Protein AF-D3UI36-F1 (afdb_monomer)

Sequence (194 aa):
MGLKKDLEIVKNEFKSDEKIFESAFRVERFFKKYKKILLVLLGILIAAVVYWQVSSILEENRAQKSSEYARELQKQPKNQALRDKLKQSSPLLYEIFLLKEALRSGSQEDLSHLAKSKNPLIAQIAKYQDASIQKDQKLLSSIDAGPLKDLAKIQSAFLLKENHKNKEANEILQSIPDASGLKEIAKMLLHYQN

Solvent-accessible surface area (backbone atoms only — not comparable to full-atom values): 10423 Å² total; per-residue (Å²): 120,6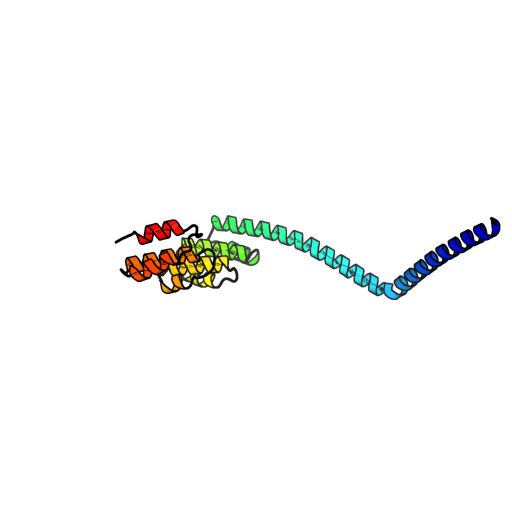2,70,66,51,54,53,50,50,53,52,48,52,53,54,51,52,50,51,51,52,51,50,51,50,51,49,51,52,48,48,67,73,40,43,69,58,53,52,52,51,51,52,52,52,52,50,51,54,52,50,52,58,52,49,52,55,51,50,53,54,36,53,53,50,27,53,48,34,54,55,50,35,72,78,42,70,84,43,60,72,47,50,55,50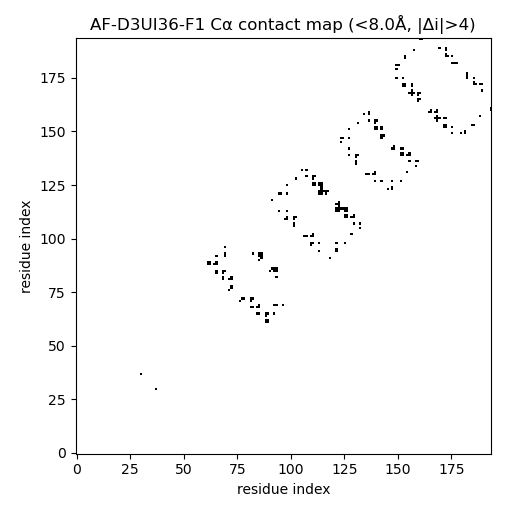,20,40,72,55,31,53,67,62,35,50,52,50,50,48,54,49,23,70,72,70,66,39,53,71,55,18,61,55,37,37,67,43,90,50,66,67,57,11,50,53,21,43,52,50,37,21,58,75,68,65,35,49,67,58,22,62,68,38,74,65,72,94,56,18,65,58,27,37,48,52,32,22,49,56,28,44,77,68,70,36,51,68,65,16,42,54,46,38,68,69,51,53,82,87,41,94,56,33,66,60,33,54,54,56,62,72,58,77,134

pLDDT: mean 87.21, std 8.03, range [53.94, 95.69]

Structure (mmCIF, N/CA/C/O backbone):
data_AF-D3UI36-F1
#
_entry.id   AF-D3UI36-F1
#
loop_
_atom_site.group_PDB
_atom_site.id
_atom_site.type_symbol
_atom_site.label_atom_id
_atom_site.label_alt_id
_atom_site.label_comp_id
_atom_site.label_asym_id
_atom_site.label_entity_id
_atom_site.label_seq_id
_atom_site.pdbx_PDB_ins_code
_atom_site.Cartn_x
_atom_site.Cartn_y
_atom_site.Cartn_z
_atom_site.occupancy
_atom_site.B_iso_or_equiv
_atom_site.auth_seq_id
_atom_site.auth_comp_id
_atom_site.auth_asym_id
_atom_site.auth_atom_id
_atom_site.pdbx_PDB_model_num
ATOM 1 N N . MET A 1 1 ? 69.426 40.685 -29.650 1.00 55.97 1 MET A N 1
ATOM 2 C CA . MET A 1 1 ? 68.550 39.856 -28.788 1.00 55.97 1 MET A CA 1
ATOM 3 C C . MET A 1 1 ? 67.215 39.483 -29.449 1.00 55.97 1 MET A C 1
ATOM 5 O O . MET A 1 1 ? 66.596 38.554 -28.957 1.00 55.97 1 MET A O 1
ATOM 9 N N . GLY A 1 2 ? 66.804 40.108 -30.568 1.00 62.97 2 GLY A N 1
ATOM 10 C CA . GLY A 1 2 ? 65.594 39.718 -31.322 1.00 62.97 2 GLY A CA 1
ATOM 11 C C . GLY A 1 2 ? 65.693 38.342 -31.992 1.00 62.97 2 GLY A C 1
ATOM 12 O O . GLY A 1 2 ? 64.942 37.448 -31.641 1.00 62.97 2 GLY A O 1
ATOM 13 N N . LEU A 1 3 ? 66.736 38.106 -32.798 1.00 64.06 3 LEU A N 1
ATOM 14 C CA . LEU A 1 3 ? 66.897 36.861 -33.575 1.00 64.06 3 LEU A CA 1
ATOM 15 C C . LEU A 1 3 ? 66.860 35.562 -32.747 1.00 64.06 3 LEU A C 1
ATOM 17 O O . LEU A 1 3 ? 66.342 34.555 -33.212 1.00 64.06 3 LEU A O 1
ATOM 21 N N . LYS A 1 4 ? 67.396 35.565 -31.517 1.00 66.88 4 LYS A N 1
ATOM 22 C CA . LYS A 1 4 ? 67.344 34.389 -30.623 1.00 66.88 4 LYS A CA 1
ATOM 23 C C . LYS A 1 4 ? 65.928 34.126 -30.104 1.00 66.88 4 LYS A C 1
ATOM 25 O O . LYS A 1 4 ? 65.545 32.971 -29.977 1.00 66.88 4 LYS A O 1
ATOM 30 N N . LYS A 1 5 ? 65.173 35.191 -29.830 1.00 71.44 5 LYS A N 1
ATOM 31 C CA . LYS A 1 5 ? 63.788 35.124 -29.361 1.00 71.44 5 LYS A CA 1
ATOM 32 C C . LYS A 1 5 ? 62.853 34.698 -30.496 1.00 71.44 5 LYS A C 1
ATOM 34 O O . LYS A 1 5 ? 62.003 33.845 -30.278 1.00 71.44 5 LYS A O 1
ATOM 39 N N . ASP A 1 6 ? 63.087 35.196 -31.709 1.00 72.12 6 ASP A N 1
ATOM 40 C CA . ASP A 1 6 ? 62.340 34.796 -32.908 1.00 72.12 6 ASP A CA 1
ATOM 41 C C . ASP A 1 6 ? 62.601 33.319 -33.257 1.00 72.12 6 ASP A C 1
ATOM 43 O O . ASP A 1 6 ? 61.667 32.565 -33.516 1.00 72.12 6 ASP A O 1
ATOM 47 N N . LEU A 1 7 ? 63.854 32.856 -33.153 1.00 73.25 7 LEU A N 1
ATOM 48 C CA . LEU A 1 7 ? 64.209 31.437 -33.303 1.00 73.25 7 LEU A CA 1
ATOM 49 C C . LEU A 1 7 ? 63.572 30.536 -32.232 1.00 73.25 7 LEU A C 1
ATOM 51 O O . LEU A 1 7 ? 63.199 29.404 -32.537 1.00 73.25 7 LEU A O 1
ATOM 55 N N . GLU A 1 8 ? 63.444 31.001 -30.987 1.00 76.69 8 GLU A N 1
ATOM 56 C CA . GLU A 1 8 ? 62.758 30.252 -29.924 1.00 76.69 8 GLU A CA 1
ATOM 57 C C . GLU A 1 8 ? 61.245 30.177 -30.132 1.00 76.69 8 GLU A C 1
ATOM 59 O O . GLU A 1 8 ? 60.662 29.118 -29.899 1.00 76.69 8 GLU A O 1
ATOM 64 N N . ILE A 1 9 ? 60.616 31.261 -30.595 1.00 77.69 9 ILE A N 1
ATOM 65 C CA . ILE A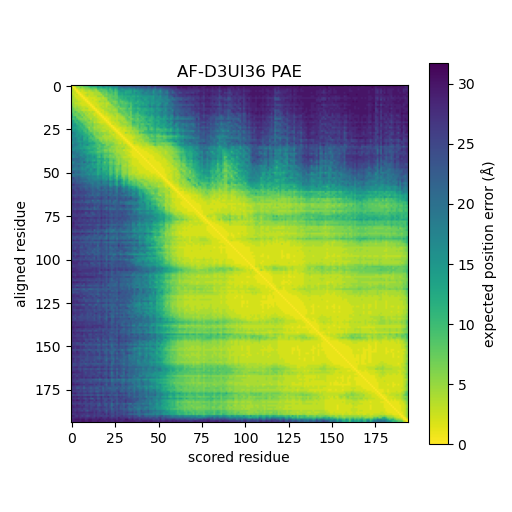 1 9 ? 59.185 31.292 -30.923 1.00 77.69 9 ILE A CA 1
ATOM 66 C C . ILE A 1 9 ? 58.898 30.314 -32.065 1.00 77.69 9 ILE A C 1
ATOM 68 O O . ILE A 1 9 ? 58.088 29.407 -31.891 1.00 77.69 9 ILE A O 1
ATOM 72 N N . VAL A 1 10 ? 59.657 30.398 -33.163 1.00 75.62 10 VAL A N 1
ATOM 73 C CA . VAL A 1 10 ? 59.528 29.483 -34.308 1.00 75.62 10 VAL A CA 1
ATOM 74 C C . VAL A 1 10 ? 59.751 28.028 -33.875 1.00 75.62 10 VAL A C 1
ATOM 76 O O . VAL A 1 10 ? 58.967 27.144 -34.210 1.00 75.62 10 VAL A O 1
ATOM 79 N N . LYS A 1 11 ? 60.771 27.749 -33.053 1.00 78.06 11 LYS A N 1
ATOM 80 C CA . LYS A 1 11 ? 61.037 26.395 -32.532 1.00 78.06 11 LYS A CA 1
ATOM 81 C C . LYS A 1 11 ? 59.910 25.857 -31.644 1.00 78.06 11 LYS A C 1
ATOM 83 O O . LYS A 1 11 ? 59.677 24.648 -31.625 1.00 78.06 11 LYS A O 1
ATOM 88 N N . ASN A 1 12 ? 59.244 26.717 -30.879 1.00 77.62 12 ASN A N 1
ATOM 89 C CA . ASN A 1 12 ? 58.128 26.320 -30.025 1.00 77.62 12 ASN A CA 1
ATOM 90 C C . ASN A 1 12 ? 56.841 26.090 -30.822 1.00 77.62 12 ASN A C 1
ATOM 92 O O . ASN A 1 12 ? 56.128 25.136 -30.513 1.00 77.62 12 ASN A O 1
ATOM 96 N N . GLU A 1 13 ? 56.581 26.884 -31.862 1.00 75.38 13 GLU A N 1
ATOM 97 C CA . GLU A 1 13 ? 55.481 26.648 -32.806 1.00 75.38 13 GLU A CA 1
ATOM 98 C C . GLU A 1 13 ? 55.666 25.311 -33.534 1.00 75.38 13 GLU A C 1
ATOM 100 O O . GLU A 1 13 ? 54.787 24.456 -33.455 1.00 75.38 13 GLU A O 1
ATOM 105 N N . PHE A 1 14 ? 56.862 25.033 -34.071 1.00 74.88 14 PHE A N 1
ATOM 106 C CA . PHE A 1 14 ? 57.166 23.731 -34.683 1.00 74.88 14 PHE A CA 1
ATOM 107 C C . PHE A 1 14 ? 56.980 22.550 -33.717 1.00 74.88 14 PHE A C 1
ATOM 109 O O . PHE A 1 14 ? 56.450 21.512 -34.105 1.00 74.88 14 PHE A O 1
ATOM 116 N N . LYS A 1 15 ? 57.364 22.696 -32.441 1.00 75.25 15 LYS A N 1
ATOM 117 C CA . LYS A 1 15 ? 57.132 21.663 -31.412 1.00 75.25 15 LYS A CA 1
ATOM 118 C C . LYS A 1 15 ? 55.657 21.491 -31.046 1.00 75.25 15 LYS A C 1
ATOM 120 O O . LYS A 1 15 ? 55.260 20.405 -30.624 1.00 75.25 15 LYS A O 1
ATOM 125 N N . SER A 1 16 ? 54.866 22.559 -31.114 1.00 76.75 16 SER A N 1
ATOM 126 C CA . SER A 1 16 ? 53.423 22.507 -30.879 1.00 76.75 16 SER A CA 1
ATOM 127 C C . SER A 1 16 ? 52.730 21.777 -32.027 1.00 76.75 16 SER A C 1
ATOM 129 O O . SER A 1 16 ? 51.951 20.855 -31.785 1.00 76.75 16 SER A O 1
ATOM 131 N N . ASP A 1 17 ? 53.102 22.105 -33.262 1.00 73.88 17 ASP A N 1
ATOM 132 C CA . ASP A 1 17 ? 52.580 21.463 -34.465 1.00 73.88 17 ASP A CA 1
ATOM 133 C C . ASP A 1 17 ? 52.967 19.983 -34.522 1.00 73.88 17 ASP A C 1
ATOM 135 O O . ASP A 1 17 ? 52.114 19.129 -34.756 1.00 73.88 17 ASP A O 1
ATOM 139 N N . GLU A 1 18 ? 54.214 19.638 -34.197 1.00 76.00 18 GLU A N 1
ATOM 140 C CA . GLU A 1 18 ? 54.672 18.246 -34.126 1.00 76.00 18 GLU A CA 1
ATOM 141 C C . GLU A 1 18 ? 53.851 17.418 -33.124 1.00 76.00 18 GLU A C 1
ATOM 143 O O . GLU A 1 18 ? 53.459 16.295 -33.431 1.00 76.00 18 GLU A O 1
ATOM 148 N N . LYS A 1 19 ? 53.488 17.979 -31.962 1.00 77.12 19 LYS A N 1
ATOM 149 C CA . LYS A 1 19 ? 52.602 17.309 -30.991 1.00 77.12 19 LYS A CA 1
ATOM 150 C C . LYS A 1 19 ? 51.173 17.144 -31.507 1.00 77.12 19 LYS A C 1
ATOM 152 O O . LYS A 1 19 ? 50.524 16.139 -31.199 1.00 77.12 19 LYS A O 1
ATOM 157 N N . ILE A 1 20 ? 50.664 18.101 -32.282 1.00 78.88 20 ILE A N 1
ATOM 158 C CA . ILE A 1 20 ? 49.352 17.995 -32.936 1.00 78.88 20 ILE A CA 1
ATOM 159 C C . ILE A 1 20 ? 49.387 16.878 -33.989 1.00 78.88 20 ILE A C 1
ATOM 161 O O . ILE A 1 20 ? 48.496 16.029 -34.011 1.00 78.88 20 ILE A O 1
ATOM 165 N N . PHE A 1 21 ? 50.448 16.789 -34.792 1.00 78.25 21 PHE A N 1
ATOM 166 C CA . PHE A 1 21 ? 50.608 15.709 -35.768 1.00 78.25 21 PHE A CA 1
ATOM 167 C C . PHE A 1 21 ? 50.836 14.346 -35.108 1.00 78.25 21 PHE A C 1
ATOM 169 O O . PHE A 1 21 ? 50.242 13.352 -35.525 1.00 78.25 21 PHE A O 1
ATOM 176 N N . GLU A 1 22 ? 51.627 14.279 -34.039 1.00 78.50 22 GLU A N 1
ATOM 177 C CA . GLU A 1 22 ? 51.875 13.042 -33.297 1.00 78.50 22 GLU A CA 1
ATOM 178 C C . GLU A 1 22 ? 50.592 12.527 -32.630 1.00 78.50 22 GLU A C 1
ATOM 180 O O . GLU A 1 22 ? 50.285 11.332 -32.675 1.00 78.50 22 GLU A O 1
ATOM 185 N N . SER A 1 23 ? 49.802 13.427 -32.039 1.00 75.12 23 SER A N 1
ATOM 186 C CA . SER A 1 23 ? 48.508 13.077 -31.450 1.00 75.12 23 SER A CA 1
ATOM 187 C C . SER A 1 23 ? 47.488 12.657 -32.511 1.00 75.12 23 SER A C 1
ATOM 189 O O . SER A 1 23 ? 46.823 11.637 -32.319 1.00 75.12 23 SER A O 1
ATOM 191 N N . ALA A 1 24 ? 47.426 13.334 -33.663 1.00 78.06 24 ALA A N 1
ATOM 192 C CA . ALA A 1 24 ? 46.595 12.925 -34.797 1.00 78.06 24 ALA A CA 1
ATOM 193 C C . ALA A 1 24 ? 46.981 11.530 -35.320 1.00 78.06 24 ALA A C 1
ATOM 195 O O . ALA A 1 24 ? 46.115 10.676 -35.516 1.00 78.06 24 ALA A O 1
ATOM 196 N N . PHE A 1 25 ? 48.279 11.247 -35.450 1.00 75.25 25 PHE A N 1
ATOM 197 C CA . PHE A 1 25 ? 48.777 9.950 -35.909 1.00 75.25 25 PHE A CA 1
ATOM 198 C C . PHE A 1 25 ? 48.539 8.834 -34.879 1.00 75.25 25 PHE A C 1
ATOM 200 O O . PHE A 1 25 ? 48.223 7.693 -35.228 1.00 75.25 25 PHE A O 1
ATOM 207 N N . ARG A 1 26 ? 48.634 9.154 -33.582 1.00 77.94 26 ARG A N 1
ATOM 208 C CA . ARG A 1 26 ? 48.305 8.234 -32.484 1.00 77.94 26 ARG A CA 1
ATOM 209 C C . ARG A 1 26 ? 46.820 7.874 -32.485 1.00 77.94 26 ARG A C 1
ATOM 211 O O . ARG A 1 26 ? 46.487 6.698 -32.331 1.00 77.94 26 ARG A O 1
ATOM 218 N N . VAL A 1 27 ? 45.948 8.859 -32.706 1.00 77.38 27 VAL A N 1
ATOM 219 C CA . VAL A 1 27 ? 44.503 8.659 -32.876 1.00 77.38 27 VAL A CA 1
ATOM 220 C C . VAL A 1 27 ? 44.236 7.809 -34.116 1.00 77.38 27 VAL A C 1
ATOM 222 O O . VAL A 1 27 ? 43.561 6.790 -34.010 1.00 77.38 27 VAL A O 1
ATOM 225 N N . GLU A 1 28 ? 44.831 8.127 -35.264 1.00 77.62 28 GLU A N 1
ATOM 226 C CA . GLU A 1 28 ? 44.655 7.349 -36.494 1.00 77.62 28 GLU A CA 1
ATOM 227 C C . GLU A 1 28 ? 45.080 5.882 -36.316 1.00 77.62 28 GLU A C 1
ATOM 229 O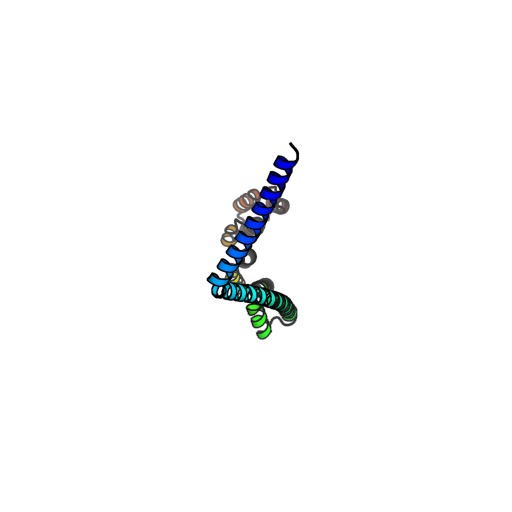 O . GLU A 1 28 ? 44.352 4.959 -36.696 1.00 77.62 28 GLU A O 1
ATOM 234 N N . ARG A 1 29 ? 46.229 5.638 -35.671 1.00 77.69 29 ARG A N 1
ATOM 235 C CA . ARG A 1 29 ? 46.720 4.285 -35.376 1.00 77.69 29 ARG A CA 1
ATOM 236 C C . ARG A 1 29 ? 45.803 3.543 -34.403 1.00 77.69 29 ARG A C 1
ATOM 238 O O . ARG A 1 29 ? 45.574 2.346 -34.583 1.00 77.69 29 ARG A O 1
ATOM 245 N N . PHE A 1 30 ? 45.252 4.235 -33.406 1.00 75.19 30 PHE A N 1
ATOM 246 C CA . PHE A 1 30 ? 44.275 3.680 -32.468 1.00 75.19 30 PHE A CA 1
ATOM 247 C C . PHE A 1 30 ? 42.965 3.307 -33.176 1.00 75.19 30 PHE A C 1
ATOM 249 O O . PHE A 1 30 ? 42.500 2.174 -33.051 1.00 75.19 30 PHE A O 1
ATOM 256 N N . PHE A 1 31 ? 42.421 4.207 -33.998 1.00 76.56 31 PHE A N 1
ATOM 257 C CA . PHE A 1 31 ? 41.223 3.960 -34.802 1.00 76.56 31 PHE A CA 1
ATOM 258 C C . PHE A 1 31 ? 41.425 2.811 -35.789 1.00 76.56 31 PHE A C 1
ATOM 260 O O . PHE A 1 31 ? 40.559 1.949 -35.894 1.00 76.56 31 PHE A O 1
ATOM 267 N N . LYS A 1 32 ? 42.572 2.732 -36.473 1.00 80.00 32 LYS A N 1
ATOM 268 C CA . LYS A 1 32 ? 42.885 1.614 -37.378 1.00 80.00 32 LYS A CA 1
ATOM 269 C C . LYS A 1 32 ? 43.020 0.285 -36.630 1.00 80.00 32 LYS A C 1
ATOM 271 O O . LYS A 1 32 ? 42.498 -0.722 -37.105 1.00 80.00 32 LYS A O 1
ATOM 276 N N . LYS A 1 33 ? 43.657 0.274 -35.452 1.00 83.19 33 LYS A N 1
ATOM 277 C CA . LYS A 1 33 ? 43.840 -0.936 -34.628 1.00 83.19 33 LYS A CA 1
ATOM 278 C C . LYS A 1 33 ? 42.524 -1.448 -34.038 1.00 83.19 33 LYS A C 1
ATOM 280 O O . LYS A 1 33 ? 42.281 -2.651 -34.046 1.00 83.19 33 LYS A O 1
ATOM 285 N N . TYR A 1 34 ? 41.667 -0.549 -33.558 1.00 84.50 34 TYR A N 1
ATOM 286 C CA . TYR A 1 34 ? 40.424 -0.899 -32.863 1.00 84.50 34 TYR A CA 1
ATOM 287 C C . TYR A 1 34 ? 39.164 -0.696 -33.712 1.00 84.50 34 TYR A C 1
ATOM 289 O O . TYR A 1 34 ? 38.063 -0.812 -33.184 1.00 84.50 34 TYR A O 1
ATOM 297 N N . LYS A 1 35 ? 39.292 -0.463 -35.027 1.00 81.75 35 LYS A N 1
ATOM 298 C CA . LYS A 1 35 ? 38.179 -0.174 -35.954 1.00 81.75 35 LYS A CA 1
ATOM 299 C C . LYS A 1 35 ? 36.991 -1.121 -35.784 1.00 81.75 35 LYS A C 1
ATOM 301 O O . LYS A 1 35 ? 35.852 -0.675 -35.725 1.00 81.75 35 LYS A O 1
ATOM 306 N N . LYS A 1 36 ? 37.256 -2.429 -35.677 1.00 83.75 36 LYS A N 1
ATOM 307 C CA . LYS A 1 36 ? 36.214 -3.454 -35.492 1.00 83.75 36 LYS A CA 1
ATOM 308 C C . LYS A 1 36 ? 35.514 -3.329 -34.135 1.00 83.75 36 LYS A C 1
ATOM 310 O O . LYS A 1 36 ? 34.295 -3.405 -34.082 1.00 83.75 36 LYS A O 1
ATOM 315 N N . ILE A 1 37 ? 36.271 -3.094 -33.062 1.00 84.75 37 ILE A N 1
ATOM 316 C CA . ILE A 1 37 ? 35.728 -2.920 -31.706 1.00 84.75 37 ILE A CA 1
ATOM 317 C C . ILE A 1 37 ? 34.907 -1.632 -31.624 1.00 84.75 37 ILE A C 1
ATOM 319 O O . ILE A 1 37 ? 33.794 -1.671 -31.118 1.00 84.75 37 ILE A O 1
ATOM 323 N N . LEU A 1 38 ? 35.402 -0.523 -32.183 1.00 85.81 38 LEU A N 1
ATOM 324 C CA . LEU A 1 38 ? 34.679 0.751 -32.235 1.00 85.81 38 LEU A CA 1
ATOM 325 C C . LEU A 1 38 ? 33.365 0.640 -33.023 1.00 85.81 38 LEU A C 1
ATOM 327 O O . LEU A 1 38 ? 32.363 1.204 -32.597 1.00 85.81 38 LEU A O 1
ATOM 331 N N . LEU A 1 39 ? 33.337 -0.122 -34.123 1.00 85.62 39 LEU A N 1
ATOM 332 C CA . LEU A 1 39 ? 32.107 -0.384 -34.882 1.00 85.62 39 LEU A CA 1
ATOM 333 C C . LEU A 1 39 ? 31.090 -1.217 -34.092 1.00 85.62 39 LEU A C 1
ATOM 335 O O . LEU A 1 39 ? 29.902 -0.907 -34.120 1.00 85.62 39 LEU A O 1
ATOM 339 N N . VAL A 1 40 ? 31.539 -2.243 -33.362 1.00 91.06 40 VAL A N 1
ATOM 340 C CA . VAL A 1 40 ? 30.663 -3.036 -32.481 1.00 91.06 40 VAL A CA 1
ATOM 341 C C . VAL A 1 40 ? 30.104 -2.169 -31.352 1.00 91.06 40 VAL A C 1
ATOM 343 O O . VAL A 1 40 ? 28.905 -2.199 -31.092 1.00 91.06 40 VAL A O 1
ATOM 346 N N . LEU A 1 41 ? 30.951 -1.351 -30.723 1.00 88.88 41 LEU A N 1
ATOM 347 C CA . LEU A 1 41 ? 30.555 -0.424 -29.660 1.00 88.88 41 LEU A CA 1
ATOM 348 C C . LEU A 1 41 ? 29.530 0.598 -30.163 1.00 88.88 41 LEU A C 1
ATOM 350 O O . LEU A 1 41 ? 28.524 0.834 -29.501 1.00 88.88 41 LEU A O 1
ATOM 354 N N . LEU A 1 42 ? 29.746 1.146 -31.361 1.00 88.50 42 LEU A N 1
ATOM 355 C CA . LEU A 1 42 ? 28.802 2.049 -32.011 1.00 88.50 42 LEU A CA 1
ATOM 356 C C . LEU A 1 42 ? 27.461 1.357 -32.294 1.00 88.50 42 LEU A C 1
ATOM 358 O O . LEU A 1 42 ? 26.412 1.937 -32.033 1.00 88.50 42 LEU A O 1
ATOM 362 N N . GLY A 1 43 ? 27.485 0.105 -32.760 1.00 91.25 43 GLY A N 1
ATOM 363 C CA . GLY A 1 43 ? 26.278 -0.699 -32.963 1.00 91.25 43 GLY A CA 1
ATOM 364 C C . GLY A 1 43 ? 25.488 -0.926 -31.671 1.00 91.25 43 GLY A C 1
ATOM 365 O O . GLY A 1 43 ? 24.272 -0.749 -31.660 1.00 91.25 43 GLY A O 1
ATOM 366 N N . ILE A 1 44 ? 26.173 -1.243 -30.567 1.00 91.25 44 ILE A N 1
ATOM 367 C CA . ILE A 1 44 ? 25.553 -1.386 -29.239 1.00 91.25 44 ILE A CA 1
ATOM 368 C C . ILE A 1 44 ? 24.932 -0.062 -28.785 1.00 91.25 44 ILE A C 1
ATOM 370 O O . ILE A 1 44 ? 23.816 -0.054 -28.272 1.00 91.25 44 ILE A O 1
ATOM 374 N N . LEU A 1 45 ? 25.626 1.057 -28.996 1.00 89.94 45 LEU A N 1
ATOM 375 C CA . LEU A 1 45 ? 25.153 2.380 -28.595 1.00 89.94 45 LEU A CA 1
ATOM 376 C C . LEU A 1 45 ? 23.882 2.767 -29.366 1.00 89.94 45 LEU A C 1
ATOM 378 O O . LEU A 1 45 ? 22.902 3.196 -28.762 1.00 89.94 45 LEU A O 1
ATOM 382 N N . ILE A 1 46 ? 23.851 2.522 -30.679 1.00 91.44 46 ILE A N 1
ATOM 383 C CA . ILE A 1 46 ? 22.654 2.729 -31.506 1.00 91.44 46 ILE A CA 1
ATOM 384 C C . ILE A 1 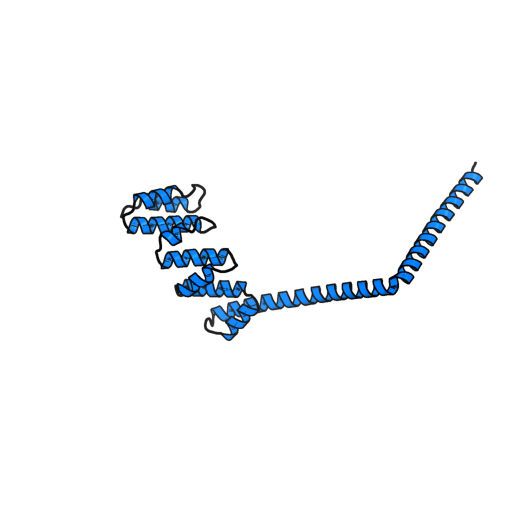46 ? 21.512 1.815 -31.041 1.00 91.44 46 ILE A C 1
ATOM 386 O O . ILE A 1 46 ? 20.392 2.288 -30.860 1.00 91.44 46 ILE A O 1
ATOM 390 N N . ALA A 1 47 ? 21.783 0.530 -30.794 1.00 89.81 47 ALA A N 1
ATOM 391 C CA . ALA A 1 47 ? 20.774 -0.410 -30.307 1.00 89.81 47 ALA A CA 1
ATOM 392 C C . ALA A 1 47 ? 20.196 0.010 -28.945 1.00 89.81 47 ALA A C 1
ATOM 394 O O . ALA A 1 47 ? 18.988 -0.085 -28.743 1.00 89.81 47 ALA A O 1
ATOM 395 N N . ALA A 1 48 ? 21.030 0.527 -28.038 1.00 86.38 48 ALA A N 1
ATOM 396 C CA . ALA A 1 48 ? 20.598 1.036 -26.740 1.00 86.38 48 ALA A CA 1
ATOM 397 C C . ALA A 1 48 ? 19.682 2.264 -26.877 1.00 86.38 48 ALA A C 1
ATOM 399 O O . ALA A 1 48 ? 18.650 2.334 -26.213 1.00 86.38 48 ALA A O 1
ATOM 400 N N . VAL A 1 49 ? 20.016 3.200 -27.773 1.00 86.12 49 VAL A N 1
ATOM 401 C CA . VAL A 1 49 ? 19.183 4.384 -28.048 1.00 86.12 49 VAL A CA 1
ATOM 402 C C . VAL A 1 49 ? 17.843 3.982 -28.667 1.00 86.12 49 VAL A C 1
ATOM 404 O O . VAL A 1 49 ? 16.798 4.450 -28.218 1.00 86.12 49 VAL A O 1
ATOM 407 N N . VAL A 1 50 ? 17.849 3.075 -29.650 1.00 87.31 50 VAL A N 1
ATOM 408 C CA . VAL A 1 50 ? 16.617 2.553 -30.268 1.00 87.31 50 VAL A CA 1
ATOM 409 C C . VAL A 1 50 ? 15.754 1.835 -29.234 1.00 87.31 50 VAL A C 1
ATOM 411 O O . VAL A 1 50 ? 14.553 2.087 -29.165 1.00 87.31 50 VAL A O 1
ATOM 414 N N . TYR A 1 51 ? 16.358 0.983 -28.402 1.00 86.88 51 TYR A N 1
ATOM 415 C CA . TYR A 1 51 ? 15.657 0.295 -27.322 1.00 86.88 51 TYR A CA 1
ATOM 416 C C . TYR A 1 51 ? 14.982 1.292 -26.376 1.00 86.88 51 TYR A C 1
ATOM 418 O O . TYR A 1 51 ? 13.794 1.146 -26.101 1.00 86.88 51 TYR A O 1
ATOM 426 N N . TRP A 1 52 ? 15.701 2.334 -25.949 1.00 80.62 52 TRP A N 1
ATOM 427 C CA . TRP A 1 52 ? 15.176 3.344 -25.031 1.00 80.62 52 TRP A CA 1
ATOM 428 C C . TRP A 1 52 ? 14.006 4.144 -25.627 1.00 80.62 52 TRP A C 1
ATOM 430 O O . TRP A 1 52 ? 12.979 4.327 -24.969 1.00 80.62 52 TRP A O 1
ATOM 440 N N . GLN A 1 53 ? 14.116 4.554 -26.895 1.00 79.75 53 GLN A N 1
ATOM 441 C CA . GLN A 1 53 ? 13.062 5.291 -27.601 1.00 79.75 53 GLN A CA 1
ATOM 442 C C . GLN A 1 53 ? 11.803 4.436 -27.817 1.00 79.75 53 GLN A C 1
ATOM 444 O O . GLN A 1 53 ? 10.681 4.912 -27.664 1.00 79.75 53 GLN A O 1
ATOM 449 N N . VAL A 1 54 ? 11.973 3.163 -28.180 1.00 79.25 54 VAL A N 1
ATOM 450 C CA . VAL A 1 54 ? 10.843 2.245 -28.370 1.00 79.25 54 VAL A CA 1
ATOM 451 C C . VAL A 1 54 ? 10.196 1.916 -27.025 1.00 79.25 54 VAL A C 1
ATOM 453 O O . VAL A 1 54 ? 8.969 1.906 -26.930 1.00 79.25 54 VAL A O 1
ATOM 456 N N . SER A 1 55 ? 10.991 1.698 -25.971 1.00 74.19 55 SER A N 1
ATOM 457 C CA . SER A 1 55 ? 10.456 1.407 -24.640 1.00 74.19 55 SER A CA 1
ATOM 458 C C . SER A 1 55 ? 9.613 2.554 -24.090 1.00 74.19 55 SER A C 1
ATOM 460 O O . SER A 1 55 ? 8.530 2.292 -23.579 1.00 74.19 55 SER A O 1
ATOM 462 N N . SER A 1 56 ? 10.036 3.811 -24.259 1.00 71.75 56 SER A N 1
ATOM 463 C CA . SER A 1 56 ? 9.294 4.963 -23.729 1.00 71.75 56 SER A CA 1
ATOM 464 C C . SER A 1 56 ? 7.931 5.140 -24.406 1.00 71.75 56 SER A C 1
ATOM 466 O O . SER A 1 56 ? 6.920 5.314 -23.725 1.00 71.75 56 SER A O 1
ATOM 468 N N . ILE A 1 57 ? 7.867 4.988 -25.733 1.00 74.31 57 ILE A N 1
ATOM 469 C CA . ILE A 1 57 ? 6.610 5.050 -26.496 1.00 74.31 57 ILE A CA 1
ATOM 470 C C . ILE A 1 57 ? 5.670 3.904 -26.095 1.00 74.31 57 ILE A C 1
ATOM 472 O O . ILE A 1 57 ? 4.456 4.092 -25.973 1.00 74.31 57 ILE A O 1
ATOM 476 N N . LEU A 1 58 ? 6.203 2.695 -25.902 1.00 76.31 58 LEU A N 1
ATOM 477 C CA . LEU A 1 58 ? 5.404 1.546 -25.475 1.00 76.31 58 LEU A CA 1
ATOM 478 C C . LEU A 1 58 ? 4.883 1.713 -24.044 1.00 76.31 58 LEU A C 1
ATOM 480 O O . LEU A 1 58 ? 3.733 1.361 -23.779 1.00 76.31 58 LEU A O 1
ATOM 484 N N . GLU A 1 59 ? 5.690 2.260 -23.137 1.00 76.88 59 GLU A N 1
ATOM 485 C CA . GLU A 1 59 ? 5.294 2.540 -21.756 1.00 76.88 59 GLU A CA 1
ATOM 486 C C . GLU A 1 59 ? 4.183 3.589 -21.678 1.00 76.88 59 GLU A C 1
ATOM 488 O O . GLU A 1 59 ? 3.187 3.363 -20.988 1.00 76.88 59 GLU A O 1
ATOM 493 N N . GLU A 1 60 ? 4.289 4.681 -22.438 1.00 74.75 60 GLU A N 1
ATOM 494 C CA . GLU A 1 60 ? 3.259 5.723 -22.481 1.00 74.75 60 GLU A CA 1
ATOM 495 C C . GLU A 1 60 ? 1.928 5.177 -23.019 1.00 74.75 60 GLU A C 1
ATOM 497 O O . GLU A 1 60 ? 0.880 5.309 -22.377 1.00 74.75 60 GLU A O 1
ATOM 502 N N . ASN A 1 61 ? 1.971 4.455 -24.142 1.00 79.62 61 ASN A N 1
ATOM 503 C CA . ASN A 1 61 ? 0.790 3.803 -24.709 1.00 79.62 61 ASN A CA 1
ATOM 504 C C . ASN A 1 61 ? 0.176 2.777 -23.743 1.00 79.62 61 ASN A C 1
ATOM 506 O O . ASN A 1 61 ? -1.048 2.656 -23.639 1.00 79.62 61 ASN A O 1
ATOM 510 N N . ARG A 1 62 ? 1.009 2.022 -23.019 1.00 80.56 62 ARG A N 1
ATOM 511 C CA . ARG A 1 62 ? 0.557 1.049 -22.017 1.00 80.56 62 ARG A CA 1
ATOM 512 C C . ARG A 1 62 ? -0.099 1.743 -20.824 1.00 80.56 62 ARG A C 1
ATOM 514 O O . ARG A 1 62 ? -1.118 1.248 -20.337 1.00 80.56 62 ARG A O 1
ATOM 521 N N . ALA A 1 63 ? 0.434 2.874 -20.368 1.00 80.00 63 ALA A N 1
ATOM 522 C CA . ALA A 1 63 ? -0.138 3.656 -19.274 1.00 80.00 63 ALA A CA 1
ATOM 523 C C . ALA A 1 63 ? -1.512 4.244 -19.646 1.00 80.00 63 ALA A C 1
ATOM 525 O O . ALA A 1 63 ? -2.466 4.130 -18.866 1.00 80.00 63 ALA A O 1
ATOM 526 N N . GLN A 1 64 ? -1.643 4.791 -20.860 1.00 85.69 64 GLN A N 1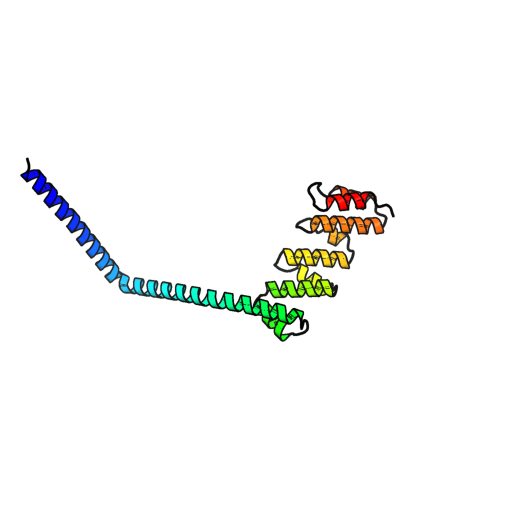
ATOM 527 C CA . GLN A 1 64 ? -2.913 5.310 -21.380 1.00 85.69 64 GLN A CA 1
ATOM 528 C C . GLN A 1 64 ? -3.970 4.202 -21.479 1.00 85.69 64 GLN A C 1
ATOM 530 O O . GLN A 1 64 ? -5.031 4.309 -20.859 1.00 85.69 64 GLN A O 1
ATOM 535 N N . LYS A 1 65 ? -3.639 3.080 -22.135 1.00 87.69 65 LYS A N 1
ATOM 536 C CA . LYS A 1 65 ? -4.545 1.926 -22.271 1.00 87.69 65 LYS A CA 1
ATOM 537 C C . LYS A 1 65 ? -4.947 1.327 -20.925 1.00 87.69 65 LYS A C 1
ATOM 539 O O . LYS A 1 65 ? -6.109 1.004 -20.719 1.00 87.69 65 LYS A O 1
ATOM 544 N N . SER A 1 66 ? -4.018 1.220 -19.971 1.00 86.31 66 SER A N 1
ATOM 545 C CA . SER A 1 66 ? -4.339 0.736 -18.617 1.00 86.31 66 SER A CA 1
ATOM 546 C C . SER A 1 66 ? -5.364 1.631 -17.922 1.00 86.31 66 SER A C 1
ATOM 548 O O . SER A 1 66 ? -6.284 1.143 -17.269 1.00 86.31 66 SER A O 1
ATOM 550 N N . SER A 1 67 ? -5.226 2.947 -18.082 1.00 87.31 67 SER A N 1
ATOM 551 C CA . SER A 1 67 ? -6.164 3.920 -17.518 1.00 87.31 67 SER A CA 1
ATOM 552 C C . SER A 1 67 ? -7.537 3.852 -18.192 1.00 87.31 67 SER A C 1
ATOM 554 O O . SER A 1 67 ? -8.561 4.036 -17.535 1.00 87.31 67 SER A O 1
ATOM 556 N N . GLU A 1 68 ? -7.586 3.576 -19.495 1.00 90.69 68 GLU A N 1
ATOM 557 C CA . GLU A 1 68 ? -8.830 3.305 -20.226 1.00 90.69 68 GLU A CA 1
ATOM 558 C C . GLU A 1 68 ? -9.503 2.023 -19.735 1.00 90.69 68 GLU A C 1
ATOM 560 O O . GLU A 1 68 ? -10.663 2.082 -19.332 1.00 90.69 68 GLU A O 1
ATOM 565 N N . TYR A 1 69 ? -8.773 0.907 -19.635 1.00 89.50 69 TYR A N 1
ATOM 566 C CA . TYR A 1 69 ? -9.310 -0.349 -19.097 1.00 89.50 69 TYR A CA 1
ATOM 567 C C . TYR A 1 69 ? -9.863 -0.173 -17.682 1.00 89.50 69 TYR A C 1
ATOM 569 O O . TYR A 1 69 ? -10.962 -0.638 -17.384 1.00 89.50 69 TYR A O 1
ATOM 577 N N . ALA A 1 70 ? -9.151 0.554 -16.815 1.00 87.75 70 ALA A N 1
ATOM 578 C CA . ALA A 1 70 ? -9.628 0.856 -15.469 1.00 87.75 70 ALA A CA 1
ATOM 579 C C . ALA A 1 70 ? -10.922 1.689 -15.481 1.00 87.75 70 ALA A C 1
ATOM 581 O O . ALA A 1 70 ? -11.821 1.433 -14.681 1.00 87.75 70 ALA A O 1
ATOM 582 N N . ARG A 1 71 ? -11.050 2.665 -16.391 1.00 89.75 71 ARG A N 1
ATOM 583 C CA . ARG A 1 71 ? -12.273 3.470 -16.556 1.00 89.75 71 ARG A CA 1
ATOM 584 C C . ARG A 1 71 ? -13.440 2.649 -17.095 1.00 89.75 71 ARG A C 1
ATOM 586 O O . ARG A 1 71 ? -14.560 2.797 -16.611 1.00 89.75 71 ARG A O 1
ATOM 593 N N . GLU A 1 72 ? -13.199 1.772 -18.059 1.00 90.75 72 GLU A N 1
ATOM 594 C CA . GLU A 1 72 ? -14.227 0.880 -18.597 1.00 90.75 72 GLU A CA 1
ATOM 595 C C . GLU A 1 72 ? -14.708 -0.126 -17.548 1.00 90.75 72 GLU A C 1
ATOM 597 O O . GLU A 1 72 ? -15.914 -0.329 -17.402 1.00 90.75 72 GLU A O 1
ATOM 602 N N . LEU A 1 73 ? -13.798 -0.669 -16.735 1.00 91.50 73 LEU A N 1
ATOM 603 C CA . LEU A 1 73 ? -14.136 -1.559 -15.621 1.00 91.50 73 LEU A CA 1
ATOM 604 C C . LEU A 1 73 ? -15.004 -0.888 -14.550 1.00 91.50 73 LEU A C 1
ATOM 606 O O . LEU A 1 73 ? -15.771 -1.572 -13.882 1.00 91.50 73 LEU A O 1
ATOM 610 N N . GLN A 1 74 ? -14.961 0.439 -14.397 1.00 87.12 74 GLN A N 1
ATOM 611 C CA . GLN A 1 74 ? -15.909 1.127 -13.509 1.00 87.12 74 GLN A CA 1
ATOM 612 C C . GLN A 1 74 ? -17.354 1.025 -14.011 1.00 87.12 74 GLN A C 1
ATOM 614 O O . GLN A 1 74 ? -18.275 0.979 -13.200 1.00 87.12 74 GLN A O 1
ATOM 619 N N . LYS A 1 75 ? -17.553 0.975 -15.333 1.00 89.62 75 LYS A N 1
ATOM 620 C CA . LYS A 1 75 ? -18.871 0.828 -15.966 1.00 89.62 75 LYS A CA 1
ATOM 621 C C . LYS A 1 75 ? -19.272 -0.641 -16.100 1.00 89.62 75 LYS A C 1
ATOM 623 O O . LYS A 1 75 ? -20.445 -0.975 -15.979 1.00 89.62 75 LYS A O 1
ATOM 628 N N . GLN A 1 76 ? -18.299 -1.516 -16.347 1.00 88.50 76 GLN A N 1
ATOM 629 C CA . GLN A 1 76 ? -18.493 -2.947 -16.575 1.00 88.50 76 GLN A CA 1
ATOM 630 C C . GLN A 1 76 ? -17.599 -3.784 -15.648 1.00 88.50 76 GLN A C 1
ATOM 632 O O . GLN A 1 76 ? -16.689 -4.472 -16.118 1.00 88.50 76 GLN A O 1
ATOM 637 N N . PRO A 1 77 ? -17.852 -3.782 -14.328 1.00 83.44 77 PRO A N 1
ATOM 638 C CA . PRO A 1 77 ? -16.949 -4.409 -13.367 1.00 83.44 77 PRO A CA 1
ATOM 639 C C . PRO A 1 77 ? -16.787 -5.909 -13.614 1.00 83.44 77 PRO A C 1
ATOM 641 O O . PRO A 1 77 ? -15.699 -6.442 -13.449 1.00 83.44 77 PRO A O 1
ATOM 644 N N . LYS A 1 78 ? -17.820 -6.614 -14.084 1.00 88.94 78 LYS A N 1
ATOM 645 C CA . LYS A 1 78 ? -17.776 -8.070 -14.310 1.00 88.94 78 LYS A CA 1
ATOM 646 C C . LYS A 1 78 ? -17.110 -8.495 -15.632 1.00 88.94 78 LYS A C 1
ATOM 648 O O . LYS A 1 78 ? -17.092 -9.682 -15.938 1.00 88.94 78 LYS A O 1
ATOM 653 N N . ASN A 1 79 ? -16.586 -7.563 -16.432 1.00 91.25 79 ASN A N 1
ATOM 654 C CA . ASN A 1 79 ? -15.973 -7.894 -17.718 1.00 91.25 79 ASN A CA 1
ATOM 655 C C . ASN A 1 79 ? -14.579 -8.522 -17.521 1.00 91.25 79 ASN A C 1
ATOM 657 O O . ASN A 1 79 ? -13.588 -7.818 -17.325 1.00 91.25 79 ASN A O 1
ATOM 661 N N . GLN A 1 80 ? -14.506 -9.855 -17.592 1.00 91.38 80 GLN A N 1
ATOM 662 C CA . GLN A 1 80 ? -13.270 -10.609 -17.360 1.00 91.38 80 GLN A CA 1
ATOM 663 C C . GLN A 1 80 ? -12.161 -10.262 -18.365 1.00 91.38 80 GLN A C 1
ATOM 665 O O . GLN A 1 80 ? -11.005 -10.118 -17.977 1.00 91.38 80 GLN A O 1
ATOM 670 N N . ALA A 1 81 ? -12.509 -10.025 -19.632 1.00 90.69 81 ALA A N 1
ATOM 671 C CA . ALA A 1 81 ? -11.525 -9.668 -20.652 1.00 90.69 81 ALA A CA 1
ATOM 672 C C . ALA A 1 81 ? -10.833 -8.329 -20.342 1.00 90.69 81 ALA A C 1
ATOM 674 O O . ALA A 1 81 ? -9.634 -8.178 -20.579 1.00 90.69 81 ALA A O 1
ATOM 675 N N . LEU A 1 82 ? -11.565 -7.355 -19.789 1.00 89.81 82 LEU A N 1
ATOM 676 C CA . LEU A 1 82 ? -10.986 -6.078 -19.359 1.00 89.81 82 LEU A CA 1
ATOM 677 C C . LEU A 1 82 ? -10.126 -6.224 -18.099 1.00 89.81 82 LEU A C 1
ATOM 679 O O . LEU A 1 82 ? -9.088 -5.569 -17.994 1.00 89.81 82 LEU A O 1
ATOM 683 N N . ARG A 1 83 ? -10.511 -7.111 -17.173 1.00 91.62 83 ARG A N 1
ATOM 684 C CA . ARG A 1 83 ? -9.711 -7.436 -15.980 1.00 91.62 83 ARG A CA 1
ATOM 685 C C . ARG A 1 83 ? -8.361 -8.028 -16.360 1.00 91.62 83 ARG A C 1
ATOM 687 O O . ARG A 1 83 ? -7.337 -7.561 -15.868 1.00 91.62 83 ARG A O 1
ATOM 694 N N . ASP A 1 84 ? -8.354 -8.996 -17.270 1.00 90.94 84 ASP A N 1
ATOM 695 C CA . ASP A 1 84 ? -7.123 -9.650 -17.716 1.00 90.94 84 ASP A CA 1
ATOM 696 C C . ASP A 1 84 ? -6.204 -8.664 -18.450 1.00 90.94 84 ASP A C 1
ATOM 698 O O . ASP A 1 84 ? -5.000 -8.620 -18.181 1.00 90.94 84 ASP A O 1
ATOM 702 N N . LYS A 1 85 ? -6.777 -7.796 -19.299 1.00 91.00 85 LYS A N 1
ATOM 703 C CA . LYS A 1 85 ? -6.039 -6.703 -19.948 1.00 91.00 85 LYS A CA 1
ATOM 704 C C . LYS A 1 85 ? -5.421 -5.745 -18.932 1.00 91.00 85 LYS A C 1
ATOM 706 O O . LYS A 1 85 ? -4.233 -5.458 -19.043 1.00 91.00 85 LYS A O 1
ATOM 711 N N . LEU A 1 86 ? -6.179 -5.298 -17.925 1.00 90.44 86 LEU A N 1
ATOM 712 C CA . LEU A 1 86 ? -5.671 -4.403 -16.881 1.00 90.44 86 LEU A CA 1
ATOM 713 C C . LEU A 1 86 ? -4.584 -5.076 -16.032 1.00 90.44 86 LEU A C 1
ATOM 715 O O . LEU A 1 86 ? -3.569 -4.453 -15.742 1.00 90.44 86 LEU A O 1
ATOM 719 N N . LYS A 1 87 ? -4.751 -6.353 -15.675 1.00 91.38 87 LYS A N 1
ATOM 720 C CA . LYS A 1 87 ? -3.755 -7.123 -14.916 1.00 91.38 87 LYS A CA 1
ATOM 721 C C . LYS A 1 87 ? -2.427 -7.232 -15.664 1.00 91.38 87 LYS A C 1
ATOM 723 O O . LYS A 1 87 ? -1.370 -7.087 -15.056 1.00 91.38 87 LYS A O 1
ATOM 728 N N . GLN A 1 88 ? -2.474 -7.469 -16.974 1.00 88.75 88 GLN A N 1
ATOM 729 C CA . GLN A 1 88 ? -1.279 -7.530 -17.817 1.00 88.75 88 GLN A CA 1
ATOM 730 C C . GLN A 1 88 ? -0.670 -6.144 -18.041 1.00 88.75 88 GLN A C 1
ATOM 732 O O . GLN A 1 88 ? 0.550 -5.980 -17.998 1.00 88.75 88 GLN A O 1
ATOM 737 N N . SER A 1 89 ? -1.500 -5.128 -18.278 1.00 88.25 89 SER A N 1
ATOM 738 C CA . SER A 1 89 ? -1.032 -3.792 -18.631 1.00 88.25 89 SER A CA 1
ATOM 739 C C . SER A 1 89 ? -0.541 -3.002 -17.413 1.00 88.25 89 SER A C 1
ATOM 741 O O . SER A 1 89 ? 0.468 -2.316 -17.515 1.00 88.25 89 SER A O 1
ATOM 743 N N . SER A 1 90 ? -1.177 -3.134 -16.251 1.00 90.06 90 SER A N 1
ATOM 744 C CA . SER A 1 90 ? -0.750 -2.513 -14.997 1.00 90.06 90 SER A CA 1
ATOM 745 C C . SER A 1 90 ? -1.208 -3.341 -13.787 1.00 90.06 90 SER A C 1
ATOM 747 O O . SER A 1 90 ? -2.320 -3.152 -13.283 1.00 90.06 90 SER A O 1
ATOM 749 N N . PRO A 1 91 ? -0.338 -4.229 -13.267 1.00 90.88 91 PRO A N 1
ATOM 750 C CA . PRO A 1 91 ? -0.646 -5.050 -12.097 1.00 90.88 91 PRO A CA 1
ATOM 751 C C . PRO A 1 91 ? -1.056 -4.224 -10.871 1.00 90.88 91 PRO A C 1
ATOM 753 O O . PRO A 1 91 ? -1.974 -4.604 -10.153 1.00 90.88 91 PRO A O 1
ATOM 756 N N . LEU A 1 92 ? -0.424 -3.063 -10.660 1.00 90.31 92 LEU A N 1
ATOM 757 C CA . LEU A 1 92 ? -0.747 -2.182 -9.538 1.00 90.31 92 LEU A CA 1
ATOM 758 C C . LEU A 1 92 ? -2.158 -1.590 -9.658 1.00 90.31 92 LEU A C 1
ATOM 760 O O . LEU A 1 92 ? -2.913 -1.607 -8.689 1.00 90.31 92 LEU A O 1
ATOM 764 N N . LEU A 1 93 ? -2.530 -1.079 -10.837 1.00 91.31 93 LEU A N 1
ATOM 765 C CA . LEU A 1 93 ? -3.882 -0.549 -11.051 1.00 91.31 93 LEU A CA 1
ATOM 766 C C . LEU A 1 93 ? -4.935 -1.651 -10.926 1.00 91.31 93 LEU A C 1
ATOM 768 O O . LEU A 1 93 ? -6.025 -1.398 -10.415 1.00 91.31 93 LEU A O 1
ATOM 772 N N . TYR A 1 94 ? -4.601 -2.870 -11.352 1.00 92.62 94 TYR A N 1
ATOM 773 C CA . TYR A 1 94 ? -5.458 -4.029 -11.155 1.00 92.62 94 TYR A CA 1
ATOM 774 C C . TYR A 1 94 ? -5.666 -4.352 -9.668 1.00 92.62 94 TYR A C 1
ATOM 776 O O . TYR A 1 94 ? -6.803 -4.543 -9.247 1.00 92.62 94 TYR A O 1
ATOM 784 N N . GLU A 1 95 ? -4.611 -4.346 -8.848 1.00 93.56 95 GLU A N 1
ATOM 785 C CA . GLU A 1 95 ? -4.747 -4.545 -7.398 1.00 93.56 95 GLU A CA 1
ATOM 786 C C . GLU A 1 95 ? -5.559 -3.431 -6.721 1.00 93.56 95 GLU A C 1
ATOM 788 O O . GLU A 1 95 ? -6.387 -3.723 -5.862 1.00 93.56 95 GLU A O 1
ATOM 793 N N . ILE A 1 96 ? -5.394 -2.168 -7.133 1.00 93.19 96 ILE A N 1
ATOM 794 C CA . ILE A 1 96 ? -6.221 -1.051 -6.640 1.00 93.19 96 ILE A CA 1
ATOM 795 C C . ILE A 1 96 ? -7.695 -1.267 -7.004 1.00 93.19 96 ILE A C 1
ATOM 797 O O . ILE A 1 96 ? -8.585 -1.020 -6.188 1.00 93.19 96 ILE A O 1
ATOM 801 N N . PHE A 1 97 ? -7.967 -1.735 -8.224 1.00 92.56 97 PHE A N 1
ATOM 802 C CA . PHE A 1 97 ? -9.320 -2.069 -8.655 1.00 92.56 97 PHE A CA 1
ATOM 803 C C . PHE A 1 97 ? -9.920 -3.206 -7.814 1.00 92.56 97 PHE A C 1
ATOM 805 O O . PHE A 1 97 ? -11.040 -3.057 -7.324 1.00 92.56 97 PHE A O 1
ATOM 812 N N . LEU A 1 98 ? -9.169 -4.287 -7.578 1.00 93.00 98 LEU A N 1
ATOM 813 C CA . LEU A 1 98 ? -9.604 -5.383 -6.708 1.00 93.00 98 LEU A CA 1
ATOM 814 C C . LEU A 1 98 ? -9.856 -4.913 -5.276 1.00 93.00 98 LEU A C 1
ATOM 816 O O . LEU A 1 98 ? -10.877 -5.269 -4.697 1.00 93.00 98 LEU A O 1
ATOM 820 N N . LEU A 1 99 ? -8.980 -4.069 -4.724 1.00 94.31 99 LEU A N 1
ATOM 821 C CA . LEU A 1 99 ? -9.175 -3.483 -3.400 1.00 94.31 99 LEU A CA 1
ATOM 822 C C . LEU A 1 99 ? -10.484 -2.701 -3.342 1.00 94.31 99 LEU A C 1
ATOM 824 O O . LEU A 1 99 ? -11.292 -2.931 -2.451 1.00 94.31 99 LEU A O 1
ATOM 828 N N . LYS A 1 100 ? -10.741 -1.826 -4.318 1.00 92.38 100 LYS A N 1
ATOM 829 C CA . LYS A 1 100 ? -12.000 -1.075 -4.392 1.00 92.38 100 LYS A CA 1
ATOM 830 C C . LYS A 1 100 ? -13.218 -2.001 -4.415 1.00 92.38 100 LYS A C 1
ATOM 832 O O . LYS A 1 100 ? -14.218 -1.705 -3.763 1.00 92.38 100 LYS A O 1
ATOM 837 N N . GLU A 1 101 ? -13.165 -3.086 -5.182 1.00 91.44 101 GLU A N 1
ATOM 838 C CA . GLU A 1 101 ? -14.261 -4.052 -5.220 1.00 91.44 101 GLU A CA 1
ATOM 839 C C . GLU A 1 101 ? -14.442 -4.783 -3.894 1.00 91.44 101 GLU A C 1
ATOM 841 O O . GLU A 1 101 ? -15.573 -4.847 -3.421 1.00 91.44 101 GLU A O 1
ATOM 846 N N . ALA A 1 102 ? -13.355 -5.251 -3.281 1.00 92.94 102 ALA A N 1
ATOM 847 C CA . ALA A 1 102 ? -13.364 -5.942 -1.996 1.00 92.94 102 ALA A CA 1
ATOM 848 C C . ALA A 1 102 ? -13.915 -5.051 -0.868 1.00 92.94 102 ALA A C 1
ATOM 850 O O . ALA A 1 102 ? -14.742 -5.492 -0.073 1.00 92.94 102 ALA A O 1
ATOM 851 N N . LEU A 1 103 ? -13.540 -3.765 -0.851 1.00 91.06 103 LEU A N 1
ATOM 852 C CA . LEU A 1 103 ? -14.090 -2.770 0.077 1.00 91.06 103 LEU A CA 1
ATOM 853 C C . LEU A 1 103 ? -15.601 -2.556 -0.128 1.00 91.06 103 LEU A C 1
ATOM 855 O O . LEU A 1 103 ? -16.326 -2.335 0.837 1.00 91.06 103 LEU A O 1
ATOM 859 N N . ARG A 1 104 ? -16.089 -2.617 -1.375 1.00 89.19 104 ARG A N 1
ATOM 860 C CA . ARG A 1 104 ? -17.513 -2.428 -1.702 1.00 89.19 104 ARG A CA 1
ATOM 861 C C . ARG A 1 104 ? -18.352 -3.668 -1.401 1.00 89.19 104 ARG A C 1
ATOM 863 O O . ARG A 1 104 ? -19.505 -3.531 -1.006 1.00 89.19 104 ARG A O 1
ATOM 870 N N . SER A 1 105 ? -17.819 -4.856 -1.670 1.00 89.44 105 SER A N 1
ATOM 871 C CA . SER A 1 105 ? -18.512 -6.125 -1.429 1.00 89.44 105 SER A CA 1
ATOM 872 C C . SER A 1 105 ? -18.416 -6.584 0.024 1.00 89.44 105 SER A C 1
ATOM 874 O O . SER A 1 105 ? -19.232 -7.399 0.439 1.00 89.44 105 SER A O 1
ATOM 876 N N . GLY A 1 106 ? -17.435 -6.089 0.786 1.00 87.31 106 GLY A N 1
ATOM 877 C CA . GLY A 1 106 ? -17.115 -6.620 2.110 1.00 87.31 106 GLY A CA 1
ATOM 878 C C . GLY A 1 106 ? -16.551 -8.043 2.054 1.00 87.31 106 GLY A C 1
ATOM 879 O O . GLY A 1 106 ? -16.666 -8.783 3.025 1.00 87.31 106 GLY A O 1
ATOM 880 N N . SER A 1 107 ? -15.985 -8.448 0.912 1.00 90.62 107 SER A N 1
ATOM 881 C CA . SER A 1 107 ? -15.450 -9.794 0.703 1.00 90.62 107 SER A CA 1
ATOM 882 C C . SER A 1 107 ? -14.195 -10.012 1.545 1.00 90.62 107 SER A C 1
ATOM 884 O O . SER A 1 107 ? -13.118 -9.504 1.227 1.00 90.62 107 SER A O 1
ATOM 886 N N . GLN A 1 108 ? -14.343 -10.772 2.630 1.00 89.94 108 GLN A N 1
ATOM 887 C CA . GLN A 1 108 ? -13.246 -11.107 3.536 1.00 89.94 108 GLN A CA 1
ATOM 888 C C . GLN A 1 108 ? -12.126 -11.855 2.798 1.00 89.94 108 GLN A C 1
ATOM 890 O O . GLN A 1 108 ? -10.956 -11.524 2.948 1.00 89.94 108 GLN A O 1
ATOM 895 N N . GLU A 1 109 ? -12.484 -12.809 1.934 1.00 91.69 109 GLU A N 1
ATOM 896 C CA . GLU A 1 109 ? -11.530 -13.608 1.155 1.00 91.69 109 GLU A CA 1
ATOM 897 C C . GLU A 1 109 ? -10.636 -12.731 0.265 1.00 91.69 109 GLU A C 1
ATOM 899 O O . GLU A 1 109 ? -9.408 -12.879 0.266 1.00 91.69 109 GLU A O 1
ATOM 904 N N . ASP A 1 110 ? -11.235 -11.766 -0.443 1.00 91.94 110 ASP A N 1
ATOM 905 C CA . ASP A 1 110 ? -10.500 -10.846 -1.314 1.00 91.94 110 ASP A CA 1
ATOM 906 C C . ASP A 1 110 ? -9.580 -9.921 -0.505 1.00 91.94 110 ASP A C 1
ATOM 908 O O . ASP A 1 110 ? -8.438 -9.664 -0.900 1.00 91.94 110 ASP A O 1
ATOM 912 N N . LEU A 1 111 ? -10.042 -9.445 0.656 1.00 93.38 111 LEU A N 1
ATOM 913 C CA . LEU A 1 111 ? -9.245 -8.602 1.549 1.00 93.38 111 LEU A CA 1
ATOM 914 C C . LEU A 1 111 ? -8.079 -9.376 2.170 1.00 93.38 111 LEU A C 1
ATOM 916 O O . LEU A 1 111 ? -6.952 -8.884 2.153 1.00 93.38 111 LEU A O 1
ATOM 920 N N . SER A 1 112 ? -8.295 -10.607 2.634 1.00 92.12 112 SER A N 1
ATOM 921 C CA . SER A 1 112 ? -7.224 -11.462 3.155 1.00 92.12 112 SER A CA 1
ATOM 922 C C . SER A 1 112 ? -6.190 -11.819 2.076 1.00 92.12 112 SER A C 1
ATOM 924 O O . SER A 1 112 ? -5.000 -11.968 2.376 1.00 92.12 112 SER A O 1
ATOM 926 N N . HIS A 1 113 ? -6.601 -11.934 0.807 1.00 93.25 113 HIS A N 1
ATOM 927 C CA . HIS A 1 113 ? -5.669 -12.086 -0.312 1.00 93.25 113 HIS A CA 1
ATOM 928 C C . HIS A 1 113 ? -4.855 -10.799 -0.542 1.00 93.25 113 HIS A C 1
ATOM 930 O O . HIS A 1 113 ? -3.623 -10.842 -0.607 1.00 93.25 113 HIS A O 1
ATOM 936 N N . LEU A 1 114 ? -5.514 -9.638 -0.601 1.00 94.38 114 LEU A N 1
ATOM 937 C CA . LEU A 1 114 ? -4.863 -8.337 -0.808 1.00 94.38 114 LEU A CA 1
ATOM 938 C C . LEU A 1 114 ? -3.982 -7.900 0.370 1.00 94.38 114 LEU A C 1
ATOM 940 O O . LEU A 1 114 ? -2.999 -7.190 0.164 1.00 94.38 114 LEU A O 1
ATOM 944 N N . ALA A 1 115 ? -4.252 -8.383 1.583 1.00 92.56 115 ALA A N 1
ATOM 945 C CA . ALA A 1 115 ? -3.412 -8.196 2.766 1.00 92.56 115 ALA A CA 1
ATOM 946 C C . ALA A 1 115 ? -1.980 -8.737 2.588 1.00 92.56 115 ALA A C 1
ATOM 948 O O . ALA A 1 115 ? -1.071 -8.344 3.325 1.00 92.56 115 ALA A O 1
ATOM 949 N N . LYS A 1 116 ? -1.769 -9.627 1.608 1.00 93.62 116 LYS A N 1
ATOM 950 C CA . LYS A 1 116 ? -0.468 -10.199 1.226 1.00 93.62 116 LYS A CA 1
ATOM 951 C C . LYS A 1 116 ? 0.137 -9.531 -0.016 1.00 93.62 116 LYS A C 1
ATOM 953 O O . LYS A 1 116 ? 1.141 -10.020 -0.534 1.00 93.62 116 LYS A O 1
ATOM 958 N N . SER A 1 117 ? -0.463 -8.443 -0.511 1.00 92.31 117 SER A N 1
ATOM 959 C CA . SER A 1 117 ? 0.067 -7.682 -1.646 1.00 92.31 117 SER A CA 1
ATOM 960 C C . SER A 1 117 ? 1.501 -7.214 -1.374 1.00 92.31 117 SER A C 1
ATOM 962 O O . SER A 1 117 ? 1.875 -6.878 -0.249 1.00 92.31 117 SER A O 1
ATOM 964 N N . LYS A 1 118 ? 2.308 -7.157 -2.439 1.00 92.19 118 LYS A N 1
ATOM 965 C CA . LYS A 1 118 ? 3.651 -6.562 -2.398 1.00 92.19 118 LYS A CA 1
ATOM 966 C C . LYS A 1 118 ? 3.601 -5.048 -2.192 1.00 92.19 118 LYS A C 1
ATOM 968 O O . LYS A 1 118 ? 4.593 -4.464 -1.762 1.00 92.19 118 LYS A O 1
ATOM 973 N N . ASN A 1 119 ? 2.482 -4.404 -2.525 1.00 92.38 119 ASN A N 1
ATOM 974 C CA . ASN A 1 119 ? 2.302 -2.983 -2.290 1.00 92.38 119 ASN A CA 1
ATOM 975 C C . ASN A 1 119 ? 1.927 -2.750 -0.812 1.00 92.38 119 ASN A C 1
ATOM 977 O O . ASN A 1 119 ? 0.865 -3.201 -0.374 1.00 92.38 119 ASN A O 1
ATOM 981 N N . PRO A 1 120 ? 2.751 -2.016 -0.042 1.00 90.88 120 PRO A N 1
ATOM 982 C CA . PRO A 1 120 ? 2.547 -1.864 1.395 1.00 90.88 120 PRO A CA 1
ATOM 983 C C . PRO A 1 120 ? 1.261 -1.107 1.735 1.00 90.88 120 PRO A C 1
ATOM 985 O O . PRO A 1 120 ? 0.625 -1.423 2.735 1.00 90.88 120 PRO A O 1
ATOM 988 N N . LEU A 1 121 ? 0.846 -0.143 0.907 1.00 91.19 121 LEU A N 1
ATOM 989 C CA . LEU A 1 121 ? -0.373 0.626 1.144 1.00 91.19 121 LEU A CA 1
ATOM 990 C C . LEU A 1 121 ? -1.621 -0.240 0.927 1.00 91.19 121 LEU A C 1
ATOM 992 O O . LEU A 1 121 ? -2.511 -0.246 1.774 1.00 91.19 121 LEU A O 1
ATOM 996 N N . ILE A 1 122 ? -1.658 -1.014 -0.164 1.00 93.94 122 ILE A N 1
ATOM 997 C CA . ILE A 1 122 ? -2.758 -1.950 -0.453 1.00 93.94 122 ILE A CA 1
ATOM 998 C C . ILE A 1 122 ? -2.854 -3.001 0.651 1.00 93.94 122 ILE A C 1
ATOM 1000 O O . ILE A 1 122 ? -3.936 -3.218 1.194 1.00 93.94 122 ILE A O 1
ATOM 1004 N N . ALA A 1 123 ? -1.720 -3.595 1.033 1.00 94.19 123 ALA A N 1
ATOM 1005 C CA . ALA A 1 123 ? -1.669 -4.588 2.096 1.00 94.19 123 ALA A CA 1
ATOM 1006 C C . ALA A 1 123 ? -2.176 -4.030 3.434 1.00 94.19 123 ALA A C 1
ATOM 1008 O O . ALA A 1 123 ? -2.938 -4.700 4.124 1.00 94.19 123 ALA A O 1
ATOM 1009 N N . GLN A 1 124 ? -1.792 -2.805 3.805 1.00 93.12 124 GLN A N 1
ATOM 1010 C CA . GLN A 1 124 ? -2.234 -2.186 5.058 1.00 93.12 124 GLN A CA 1
ATOM 1011 C C . GLN A 1 124 ? -3.730 -1.868 5.066 1.00 93.12 124 GLN A C 1
ATOM 1013 O O . GLN A 1 124 ? -4.401 -2.183 6.047 1.00 93.12 124 GLN A O 1
ATOM 1018 N N . ILE A 1 125 ? -4.264 -1.290 3.984 1.00 94.12 125 ILE A N 1
ATOM 1019 C CA . ILE A 1 125 ? -5.702 -1.001 3.875 1.00 94.12 125 ILE A CA 1
ATOM 1020 C C . ILE A 1 125 ? -6.503 -2.303 3.933 1.00 94.12 125 ILE A C 1
ATOM 1022 O O . ILE A 1 125 ? -7.479 -2.389 4.674 1.00 94.12 125 ILE A O 1
ATOM 1026 N N . ALA A 1 126 ? -6.066 -3.328 3.198 1.00 95.00 126 ALA A N 1
ATOM 1027 C CA . ALA A 1 126 ? -6.731 -4.622 3.180 1.00 95.00 126 ALA A CA 1
ATOM 1028 C C . ALA A 1 126 ? -6.708 -5.300 4.558 1.00 95.00 126 ALA A C 1
ATOM 1030 O O . ALA A 1 126 ? -7.756 -5.729 5.024 1.00 95.00 126 ALA A O 1
ATOM 1031 N N . LYS A 1 127 ? -5.558 -5.319 5.254 1.00 94.81 127 LYS A N 1
ATOM 1032 C CA . LYS A 1 127 ? -5.443 -5.845 6.631 1.00 94.81 127 LYS A CA 1
ATOM 1033 C C . LYS A 1 127 ? -6.374 -5.130 7.604 1.00 94.81 127 LYS A C 1
ATOM 1035 O O . LYS A 1 127 ? -7.054 -5.783 8.388 1.00 94.81 127 LYS A O 1
ATOM 1040 N N . TYR A 1 128 ? -6.396 -3.799 7.556 1.00 95.19 128 TYR A N 1
ATOM 1041 C CA . TYR A 1 128 ? -7.260 -3.001 8.417 1.00 95.19 128 TYR A CA 1
ATOM 1042 C C . TYR A 1 128 ? -8.739 -3.287 8.153 1.00 95.19 128 TYR A C 1
ATOM 1044 O O . TYR A 1 128 ? -9.494 -3.522 9.098 1.00 95.19 128 TYR A O 1
ATOM 1052 N N . GLN A 1 129 ? -9.153 -3.308 6.884 1.00 94.56 129 GLN A N 1
ATOM 1053 C CA . GLN A 1 129 ? -10.543 -3.585 6.540 1.00 94.56 129 GLN A CA 1
ATOM 1054 C C . GLN A 1 129 ? -10.944 -5.016 6.914 1.00 94.56 129 GLN A C 1
ATOM 1056 O O . GLN A 1 129 ? -12.030 -5.217 7.450 1.00 94.56 129 GLN A O 1
ATOM 1061 N N . ASP A 1 130 ? -10.078 -5.996 6.659 1.00 94.38 130 ASP A N 1
ATOM 1062 C CA . ASP A 1 130 ? -10.313 -7.398 7.003 1.00 94.38 130 ASP A CA 1
ATOM 1063 C C . ASP A 1 130 ? -10.537 -7.557 8.517 1.00 94.38 130 ASP A C 1
ATOM 1065 O O . ASP A 1 130 ? -11.576 -8.049 8.958 1.00 94.38 130 ASP A O 1
ATOM 1069 N N . ALA A 1 131 ? -9.626 -7.003 9.325 1.00 94.44 131 ALA A N 1
ATOM 1070 C CA . ALA A 1 131 ? -9.741 -6.979 10.782 1.00 94.44 131 ALA A CA 1
ATOM 1071 C C . ALA A 1 131 ? -11.004 -6.240 11.267 1.00 94.44 131 ALA A C 1
ATOM 1073 O O . ALA A 1 131 ? -11.655 -6.662 12.224 1.00 94.44 131 ALA A O 1
ATOM 1074 N N . SER A 1 132 ? -11.377 -5.157 10.579 1.00 92.00 132 SER A N 1
ATOM 1075 C CA . SER A 1 132 ? -12.573 -4.365 10.874 1.00 92.00 132 SER A CA 1
ATOM 1076 C C . SER A 1 132 ? -13.867 -5.136 10.642 1.00 92.00 132 SER A C 1
ATOM 1078 O O . SER A 1 132 ? -14.758 -5.095 11.488 1.00 92.00 132 SER A O 1
ATOM 1080 N N . ILE A 1 133 ? -13.974 -5.835 9.509 1.00 91.44 133 ILE A N 1
ATOM 1081 C CA . ILE A 1 133 ? -15.152 -6.636 9.147 1.00 91.44 133 ILE A CA 1
ATOM 1082 C C . ILE A 1 133 ? -15.309 -7.807 10.111 1.00 91.44 133 ILE A C 1
ATOM 1084 O O . ILE A 1 133 ? -16.411 -8.067 10.589 1.00 91.44 133 ILE A O 1
ATOM 1088 N N . GLN A 1 134 ? -14.201 -8.467 10.448 1.00 92.25 134 GLN A N 1
ATOM 1089 C CA . GLN A 1 134 ? -14.189 -9.568 11.409 1.00 92.25 134 GLN A CA 1
ATOM 1090 C C . GLN A 1 134 ? -14.463 -9.111 12.849 1.00 92.25 134 GLN A C 1
ATOM 1092 O O . GLN A 1 134 ? -14.708 -9.948 13.716 1.00 92.25 134 GLN A O 1
ATOM 1097 N N . LYS A 1 135 ? -14.410 -7.796 13.119 1.00 93.19 135 LYS A N 1
ATOM 1098 C CA . LYS A 1 135 ? -14.406 -7.221 14.473 1.00 93.19 135 LYS A CA 1
ATOM 1099 C C . LYS A 1 135 ? -13.356 -7.886 15.374 1.00 93.19 135 LYS A C 1
ATOM 1101 O O . LYS A 1 135 ? -13.560 -8.047 16.577 1.00 93.19 135 LYS A O 1
ATOM 1106 N N . ASP A 1 136 ? -12.223 -8.278 14.793 1.00 92.12 136 ASP A N 1
ATOM 1107 C CA . ASP A 1 136 ? -11.164 -8.966 15.521 1.00 92.12 136 ASP A CA 1
ATOM 1108 C C . ASP A 1 136 ? -10.219 -7.936 16.149 1.00 92.12 136 ASP A C 1
ATOM 1110 O O . ASP A 1 136 ? -9.361 -7.330 15.497 1.00 92.12 136 ASP A O 1
ATOM 1114 N N . GLN A 1 137 ? -10.370 -7.761 17.460 1.00 91.12 137 GLN A N 1
ATOM 1115 C CA . GLN A 1 137 ? -9.535 -6.874 18.263 1.00 91.12 137 GLN A CA 1
ATOM 1116 C C . GLN A 1 137 ? -8.037 -7.211 18.154 1.00 91.12 137 GLN A C 1
ATOM 1118 O O . GLN A 1 137 ? -7.203 -6.302 18.138 1.00 91.12 137 GLN A O 1
ATOM 1123 N N . LYS A 1 138 ? -7.664 -8.495 18.089 1.00 90.88 138 LYS A N 1
ATOM 1124 C CA . LYS A 1 138 ? -6.256 -8.910 18.026 1.00 90.88 138 LYS A CA 1
ATOM 1125 C C . LYS A 1 138 ? -5.652 -8.528 16.685 1.00 90.88 138 LYS A C 1
ATOM 1127 O O . LYS A 1 138 ? -4.541 -7.999 16.653 1.00 90.88 138 LYS A O 1
ATOM 1132 N N . LEU A 1 139 ? -6.392 -8.739 15.596 1.00 92.19 139 LEU A N 1
ATOM 1133 C CA . LEU A 1 139 ? -5.948 -8.329 14.265 1.00 92.19 139 LEU A CA 1
ATOM 1134 C C . LEU A 1 139 ? -5.815 -6.806 14.172 1.00 92.19 139 LEU A C 1
ATOM 1136 O O . LEU A 1 139 ? -4.792 -6.333 13.684 1.00 92.19 139 LEU A O 1
ATOM 1140 N N . LEU A 1 140 ? -6.764 -6.039 14.717 1.00 93.06 140 LEU A N 1
ATOM 1141 C CA . LEU A 1 140 ? -6.660 -4.575 14.777 1.00 93.06 140 LEU A CA 1
ATOM 1142 C C . LEU A 1 140 ? -5.456 -4.114 15.611 1.00 93.06 140 LEU A C 1
ATOM 1144 O O . LEU A 1 140 ? -4.720 -3.226 15.191 1.00 93.06 140 LEU A O 1
ATOM 1148 N N . SER A 1 141 ? -5.208 -4.755 16.755 1.00 89.62 141 SER A N 1
ATOM 1149 C CA . SER A 1 141 ? -4.075 -4.434 17.635 1.00 89.62 141 SER A CA 1
ATOM 1150 C C . SER A 1 141 ? -2.716 -4.759 17.007 1.00 89.62 141 SER A C 1
ATOM 1152 O O . SER A 1 141 ? -1.717 -4.145 17.367 1.00 89.62 141 SER A O 1
ATOM 1154 N N . SER A 1 142 ? -2.669 -5.698 16.055 1.00 91.31 142 SER A N 1
ATOM 1155 C CA . SER A 1 142 ? -1.446 -6.030 15.310 1.00 91.31 142 SER A CA 1
ATOM 1156 C C . SER A 1 142 ? -1.032 -4.959 14.292 1.00 91.31 142 SER A C 1
ATOM 1158 O O . SER A 1 142 ? 0.074 -5.013 13.757 1.00 91.31 142 SER A O 1
ATOM 1160 N N . ILE A 1 143 ? -1.903 -3.983 14.011 1.00 92.38 143 ILE A N 1
ATOM 1161 C CA . ILE A 1 143 ? -1.627 -2.862 13.107 1.00 92.38 143 ILE A CA 1
ATOM 1162 C C . ILE A 1 143 ? -0.970 -1.741 13.921 1.00 92.38 143 ILE A C 1
ATOM 1164 O O . ILE A 1 143 ? -1.597 -0.754 14.301 1.00 92.38 143 ILE A O 1
ATOM 1168 N N . ASP A 1 144 ? 0.314 -1.912 14.212 1.00 87.88 144 ASP A N 1
ATOM 1169 C CA . ASP A 1 144 ? 1.108 -1.010 15.055 1.00 87.88 144 ASP A CA 1
ATOM 1170 C C . ASP A 1 144 ? 1.901 0.048 14.264 1.00 87.88 144 ASP A C 1
ATOM 1172 O O . ASP A 1 144 ? 2.377 1.038 14.831 1.00 87.88 144 ASP A O 1
ATOM 1176 N N . ALA A 1 145 ? 1.991 -0.110 12.942 1.00 86.50 145 ALA A N 1
ATOM 1177 C CA . ALA A 1 145 ? 2.756 0.748 12.047 1.00 86.50 145 ALA A CA 1
ATOM 1178 C C . ALA A 1 145 ? 1.936 1.250 10.846 1.00 86.50 145 ALA A C 1
ATOM 1180 O O . ALA A 1 145 ? 0.933 0.666 10.439 1.00 86.50 145 ALA A O 1
ATOM 1181 N N . GLY A 1 146 ? 2.411 2.343 10.242 1.00 87.69 146 GLY A N 1
ATOM 1182 C CA . GLY A 1 146 ? 1.804 2.943 9.053 1.00 87.69 146 GLY A CA 1
ATOM 1183 C C . GLY A 1 146 ? 0.675 3.944 9.344 1.00 87.69 146 GLY A C 1
ATOM 1184 O O . GLY A 1 146 ? 0.347 4.207 10.503 1.00 87.69 146 GLY A O 1
ATOM 1185 N N . PRO A 1 147 ? 0.092 4.540 8.289 1.00 87.38 147 PRO A N 1
ATOM 1186 C CA . PRO A 1 147 ? -0.924 5.592 8.385 1.00 87.38 147 PRO A CA 1
ATOM 1187 C C . PRO A 1 147 ? -2.217 5.177 9.098 1.00 87.38 147 PRO A C 1
ATOM 1189 O O . PRO A 1 147 ? -2.928 6.042 9.597 1.00 87.38 147 PRO A O 1
ATOM 1192 N N . LEU A 1 148 ? -2.531 3.879 9.159 1.00 92.44 148 LEU A N 1
ATOM 1193 C CA . LEU A 1 148 ? -3.783 3.381 9.741 1.00 92.44 148 LEU A CA 1
ATOM 1194 C C . LEU A 1 148 ? -3.654 2.935 11.203 1.00 92.44 148 LEU A C 1
ATOM 1196 O O . LEU A 1 148 ? -4.660 2.573 11.804 1.00 92.44 148 LEU A O 1
ATOM 1200 N N . LYS A 1 149 ? -2.453 2.977 11.796 1.00 94.31 149 LYS A N 1
ATOM 1201 C CA . LYS A 1 149 ? -2.211 2.458 13.154 1.00 94.31 149 LYS A CA 1
ATOM 1202 C C . LYS A 1 149 ? -3.106 3.111 14.215 1.00 94.31 149 LYS A C 1
ATOM 1204 O O . LYS A 1 149 ? -3.689 2.431 15.052 1.00 94.31 149 LYS A O 1
ATOM 1209 N N . ASP A 1 150 ? -3.260 4.436 14.164 1.00 94.31 150 ASP A N 1
ATOM 1210 C CA . ASP A 1 150 ? -4.019 5.174 15.179 1.00 94.31 150 ASP A CA 1
ATOM 1211 C C . ASP A 1 150 ? -5.523 4.938 14.994 1.00 94.31 150 ASP A C 1
ATOM 1213 O O . ASP A 1 150 ? -6.259 4.816 15.970 1.00 94.31 150 ASP A O 1
ATOM 1217 N N . LEU A 1 151 ? -5.971 4.782 13.744 1.00 94.50 151 LEU A N 1
ATOM 1218 C CA . LEU A 1 151 ? -7.344 4.402 13.429 1.00 94.50 151 LEU A CA 1
ATOM 1219 C C . LEU A 1 151 ? -7.655 2.979 13.923 1.00 94.50 151 LEU A C 1
ATOM 1221 O O . LEU A 1 151 ? -8.692 2.759 14.548 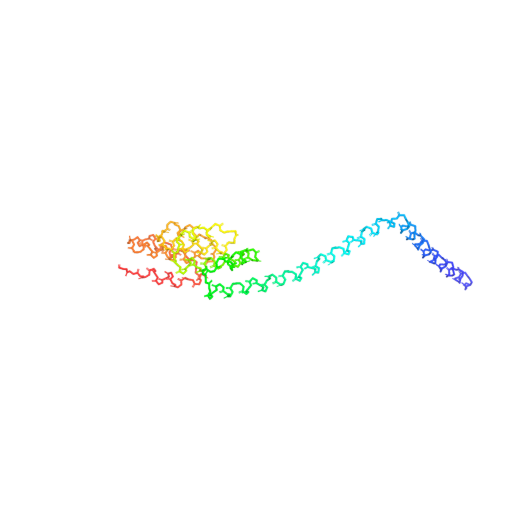1.00 94.50 151 LEU A O 1
ATOM 1225 N N . ALA A 1 152 ? -6.735 2.033 13.713 1.00 95.69 152 ALA A N 1
ATOM 1226 C CA . ALA A 1 152 ? -6.858 0.664 14.206 1.00 95.69 152 ALA A CA 1
ATOM 1227 C C . ALA A 1 152 ? -6.934 0.614 15.740 1.00 95.69 152 ALA A C 1
ATOM 1229 O O . ALA A 1 152 ? -7.788 -0.083 16.289 1.00 95.69 152 ALA A O 1
ATOM 1230 N N . LYS A 1 153 ? -6.120 1.419 16.439 1.00 95.62 153 LYS A N 1
ATOM 1231 C CA . LYS A 1 153 ? -6.197 1.586 17.900 1.00 95.62 153 LYS A CA 1
ATOM 1232 C C . LYS A 1 153 ? -7.557 2.112 18.357 1.00 95.62 153 LYS A C 1
ATOM 1234 O O . LYS A 1 153 ? -8.138 1.548 19.282 1.00 95.62 153 LYS A O 1
ATOM 1239 N N . ILE A 1 154 ? -8.080 3.158 17.712 1.00 95.06 154 ILE A N 1
ATOM 1240 C CA . ILE A 1 154 ? -9.394 3.730 18.053 1.00 95.06 154 ILE A CA 1
ATOM 1241 C C . ILE A 1 154 ? -10.492 2.683 17.897 1.00 95.06 154 ILE A C 1
ATOM 1243 O O . ILE A 1 154 ? -11.300 2.500 18.806 1.00 95.06 154 ILE A O 1
ATOM 1247 N N . GLN A 1 155 ? -10.506 1.960 16.780 1.00 94.50 155 GLN A N 1
ATOM 1248 C CA . GLN A 1 155 ? -11.514 0.935 16.544 1.00 94.50 155 GLN A CA 1
ATOM 1249 C C . GLN A 1 155 ? -11.374 -0.254 17.497 1.00 94.50 155 GLN A C 1
ATOM 1251 O O . GLN A 1 155 ? -12.375 -0.742 18.012 1.00 94.50 155 GLN A O 1
ATOM 1256 N N . SER A 1 156 ? -10.148 -0.692 17.789 1.00 95.50 156 SER A N 1
ATOM 1257 C CA . SER A 1 156 ? -9.899 -1.725 18.797 1.00 95.50 156 SER A CA 1
ATOM 1258 C C . SER A 1 156 ? -10.436 -1.305 20.170 1.00 95.50 156 SER A C 1
ATOM 1260 O O . SER A 1 156 ? -11.099 -2.091 20.844 1.00 95.50 156 SER A O 1
ATOM 1262 N N . ALA A 1 157 ? -10.198 -0.056 20.582 1.00 94.50 157 ALA A N 1
ATOM 1263 C CA . ALA A 1 157 ? -10.729 0.480 21.832 1.00 94.50 157 ALA A CA 1
ATOM 1264 C C . ALA A 1 157 ? -12.262 0.593 21.824 1.00 94.50 157 ALA A C 1
ATOM 1266 O O . ALA A 1 157 ? -12.900 0.313 22.837 1.00 94.50 157 ALA A O 1
ATOM 1267 N N . PHE A 1 158 ? -12.860 0.956 20.688 1.00 92.81 158 PHE A N 1
ATOM 1268 C CA . PHE A 1 158 ? -14.312 0.967 20.523 1.00 92.81 158 PHE A CA 1
ATOM 1269 C C . PHE A 1 158 ? -14.910 -0.433 20.731 1.00 92.81 158 PHE A C 1
ATOM 1271 O O . PHE A 1 158 ? -15.794 -0.595 21.570 1.00 92.81 158 PHE A O 1
ATOM 1278 N N . LEU A 1 159 ? -14.360 -1.461 20.073 1.00 94.06 159 LEU A N 1
ATOM 1279 C CA . LEU A 1 159 ? -14.799 -2.852 20.253 1.00 94.06 159 LEU A CA 1
ATOM 1280 C C . LEU A 1 159 ? -14.614 -3.340 21.700 1.00 94.06 159 LEU A C 1
ATOM 1282 O O . LEU A 1 159 ? -15.429 -4.100 22.219 1.00 94.06 159 LEU A O 1
ATOM 1286 N N . LEU A 1 160 ? -13.553 -2.910 22.387 1.00 93.88 160 LEU A N 1
ATOM 1287 C CA . LEU A 1 160 ? -13.355 -3.220 23.806 1.00 93.88 160 LEU A CA 1
ATOM 1288 C C . LEU A 1 160 ? -14.422 -2.571 24.697 1.00 93.88 160 LEU A C 1
ATOM 1290 O O . LEU A 1 160 ? -14.908 -3.225 25.619 1.00 93.88 160 LEU A O 1
ATOM 1294 N N . LYS A 1 161 ? -14.817 -1.322 24.416 1.00 91.81 161 LYS A N 1
ATOM 1295 C CA . LYS A 1 161 ? -15.913 -0.640 25.126 1.00 91.81 161 LYS A CA 1
ATOM 1296 C C . LYS A 1 161 ? -17.256 -1.332 24.901 1.00 91.81 161 LYS A C 1
ATOM 1298 O O . LYS A 1 161 ? -17.984 -1.521 25.871 1.00 91.81 161 LYS A O 1
ATOM 1303 N N . GLU A 1 162 ? -17.549 -1.784 23.678 1.00 90.56 162 GLU A N 1
ATOM 1304 C CA . GLU A 1 162 ? -18.737 -2.612 23.395 1.00 90.56 162 GLU A CA 1
ATOM 1305 C C . GLU A 1 162 ? -18.750 -3.907 24.227 1.00 90.56 162 GLU A C 1
ATOM 1307 O O . GLU A 1 162 ? -19.804 -4.352 24.665 1.00 90.56 162 GLU A O 1
ATOM 1312 N N . ASN A 1 163 ? -17.575 -4.473 24.518 1.00 91.12 163 ASN A N 1
ATOM 1313 C CA . ASN A 1 163 ? -17.411 -5.659 25.364 1.00 91.12 163 ASN A CA 1
ATOM 1314 C C . ASN A 1 163 ? -17.225 -5.340 26.865 1.00 91.12 163 ASN A C 1
ATOM 1316 O O . ASN A 1 163 ? -16.728 -6.180 27.615 1.00 91.12 163 ASN A O 1
ATOM 1320 N N . HIS A 1 164 ? -17.569 -4.127 27.313 1.00 91.00 164 HIS A N 1
ATOM 1321 C CA . HIS A 1 164 ? -17.429 -3.640 28.697 1.00 91.00 164 HIS A CA 1
ATOM 1322 C C . HIS A 1 164 ? -15.994 -3.632 29.267 1.00 91.00 164 HIS A C 1
ATOM 1324 O O . HIS A 1 164 ? -15.786 -3.430 30.466 1.00 91.00 164 HIS A O 1
ATOM 1330 N N . LYS A 1 165 ? -14.967 -3.767 28.421 1.00 93.00 165 LYS A N 1
ATOM 1331 C CA . LYS A 1 165 ? -13.545 -3.721 28.802 1.00 93.00 165 LYS A CA 1
ATOM 1332 C C . LYS A 1 165 ? -13.007 -2.289 28.800 1.00 93.00 165 LYS A C 1
ATOM 1334 O O . LYS A 1 165 ? -12.034 -1.952 28.126 1.00 93.00 165 LYS A O 1
ATOM 1339 N N . ASN A 1 166 ? -13.650 -1.426 29.585 1.00 91.38 166 ASN A N 1
ATOM 1340 C CA . ASN A 1 166 ? -13.389 0.017 29.591 1.00 91.38 166 ASN A CA 1
ATOM 1341 C C . ASN A 1 166 ? -11.950 0.387 29.980 1.00 91.38 166 ASN A C 1
ATOM 1343 O O . ASN A 1 166 ? -11.409 1.355 29.451 1.00 91.38 166 ASN A O 1
ATOM 1347 N N . LYS A 1 167 ? -11.320 -0.375 30.885 1.00 93.25 167 LYS A N 1
ATOM 1348 C CA . LYS A 1 167 ? -9.932 -0.126 31.307 1.00 93.25 167 LYS A CA 1
ATOM 1349 C C . LYS A 1 167 ? -8.950 -0.322 30.147 1.00 93.25 167 LYS A C 1
ATOM 1351 O O . LYS A 1 167 ? -8.260 0.624 29.788 1.00 93.25 167 LYS A O 1
ATOM 1356 N N . GLU A 1 168 ? -8.982 -1.494 29.508 1.00 93.69 168 GLU A N 1
ATOM 1357 C CA . GLU A 1 168 ? -8.136 -1.823 28.347 1.00 93.69 168 GLU A CA 1
ATOM 1358 C C . GLU A 1 168 ? -8.360 -0.837 27.187 1.00 93.69 168 GLU A C 1
ATOM 1360 O O . GLU A 1 168 ? -7.414 -0.362 26.560 1.00 93.69 168 GLU A O 1
ATOM 1365 N N . ALA A 1 169 ? -9.621 -0.473 26.924 1.00 93.56 169 ALA A N 1
ATOM 1366 C CA . ALA A 1 169 ? -9.947 0.509 25.897 1.00 93.56 169 ALA A CA 1
ATOM 1367 C C . ALA A 1 169 ? -9.323 1.882 26.186 1.00 93.56 169 ALA A C 1
ATOM 1369 O O . ALA A 1 169 ? -8.753 2.511 25.294 1.00 93.56 169 ALA A O 1
ATOM 1370 N N . ASN A 1 170 ? -9.422 2.350 27.433 1.00 94.25 170 ASN A N 1
ATOM 1371 C CA . ASN A 1 170 ? -8.892 3.649 27.824 1.00 94.25 170 ASN A CA 1
ATOM 1372 C C . ASN A 1 170 ? -7.358 3.687 27.744 1.00 94.25 170 ASN A C 1
ATOM 1374 O O . ASN A 1 170 ? -6.811 4.685 27.280 1.00 94.25 170 ASN A O 1
ATOM 1378 N N . GLU A 1 171 ? -6.672 2.604 28.118 1.00 95.38 171 GLU A N 1
ATOM 1379 C CA . GLU A 1 171 ? -5.215 2.475 27.972 1.00 95.38 171 GLU A CA 1
ATOM 1380 C C . GLU A 1 171 ? -4.780 2.614 26.504 1.00 95.38 171 GLU A C 1
ATOM 1382 O O . GLU A 1 171 ? -3.870 3.385 26.183 1.00 95.38 171 GLU A O 1
ATOM 1387 N N . ILE A 1 172 ? -5.483 1.943 25.582 1.00 94.38 172 ILE A N 1
ATOM 1388 C CA . ILE A 1 172 ? -5.201 2.042 24.142 1.00 94.38 172 ILE A CA 1
ATOM 1389 C C . ILE A 1 172 ? -5.398 3.476 23.641 1.00 94.38 172 ILE A C 1
ATOM 1391 O O . ILE A 1 172 ? -4.534 3.993 22.927 1.00 94.38 172 ILE A O 1
ATOM 1395 N N . LEU A 1 173 ? -6.493 4.138 24.024 1.00 94.62 173 LEU A N 1
ATOM 1396 C CA . LEU A 1 173 ? -6.792 5.509 23.593 1.00 94.62 173 LEU A CA 1
ATOM 1397 C C . LEU A 1 173 ? -5.788 6.528 24.141 1.00 94.62 173 LEU A C 1
ATOM 1399 O O . LEU A 1 173 ? -5.401 7.457 23.432 1.00 94.62 173 LEU A O 1
ATOM 1403 N N . GLN A 1 174 ? -5.323 6.340 25.377 1.00 94.81 174 GLN A N 1
ATOM 1404 C CA . GLN A 1 174 ? -4.282 7.176 25.977 1.00 94.81 174 GLN A CA 1
ATOM 1405 C C . GLN A 1 174 ? -2.928 7.002 25.279 1.00 94.81 174 GLN A C 1
ATOM 1407 O O . GLN A 1 174 ? -2.184 7.974 25.163 1.00 94.81 174 GLN A O 1
ATOM 1412 N N . SER A 1 175 ? -2.638 5.809 24.740 1.00 94.19 175 SER A N 1
ATOM 1413 C CA . SER A 1 175 ? -1.406 5.533 23.984 1.00 94.19 175 SER A CA 1
ATOM 1414 C C . SER A 1 175 ? -1.303 6.264 22.635 1.00 94.19 175 SER A C 1
ATOM 1416 O O . SER A 1 175 ? -0.247 6.228 21.998 1.00 94.19 175 SER A O 1
ATOM 1418 N N . ILE A 1 176 ? -2.391 6.873 22.149 1.00 94.19 176 ILE A N 1
ATOM 1419 C CA . ILE A 1 176 ? -2.394 7.614 20.882 1.00 94.19 176 ILE A CA 1
ATOM 1420 C C . ILE A 1 176 ? -1.667 8.955 21.092 1.00 94.19 176 ILE A C 1
ATOM 1422 O O . ILE A 1 176 ? -2.081 9.732 21.962 1.00 94.19 176 ILE A O 1
ATOM 1426 N N . PRO A 1 177 ? -0.605 9.259 20.315 1.00 93.25 177 PRO A N 1
ATOM 1427 C CA . PRO A 1 177 ? 0.178 10.482 20.486 1.00 93.25 177 PRO A CA 1
ATOM 1428 C C . PRO A 1 177 ? -0.658 11.749 20.311 1.00 93.25 177 PRO A C 1
ATOM 1430 O O . PRO A 1 177 ? -1.547 11.796 19.463 1.00 93.25 177 PRO A O 1
ATOM 1433 N N . ASP A 1 178 ? -0.318 12.810 21.042 1.00 91.44 178 ASP A N 1
ATOM 1434 C CA . ASP A 1 178 ? -1.019 14.099 20.931 1.00 91.44 178 ASP A CA 1
ATOM 1435 C C . ASP A 1 178 ? -0.861 14.754 19.552 1.00 91.44 178 ASP A C 1
ATOM 1437 O O . ASP A 1 178 ? -1.743 15.478 19.106 1.00 91.44 178 ASP A O 1
ATOM 1441 N N . ALA A 1 179 ? 0.228 14.443 18.843 1.00 92.69 179 ALA A N 1
ATOM 1442 C CA . ALA A 1 179 ? 0.458 14.884 17.468 1.00 92.69 179 ALA A CA 1
ATOM 1443 C C . ALA A 1 179 ? -0.412 14.152 16.424 1.00 92.69 179 ALA A C 1
ATOM 1445 O O . ALA A 1 179 ? -0.377 14.503 15.245 1.00 92.69 179 ALA A O 1
ATOM 1446 N N . SER A 1 180 ? -1.156 13.111 16.814 1.00 91.81 180 SER A N 1
ATOM 1447 C CA . SER A 1 180 ? -2.032 12.385 15.895 1.00 91.81 180 SER A CA 1
ATOM 1448 C C . SER A 1 180 ? -3.237 13.238 15.502 1.00 91.81 180 SER A C 1
ATOM 1450 O O . SER A 1 180 ? -3.936 13.773 16.361 1.00 91.81 180 SER A O 1
ATOM 1452 N N . GLY A 1 181 ? -3.566 13.271 14.207 1.00 91.38 181 GLY A N 1
ATOM 1453 C CA . GLY A 1 181 ? -4.794 13.912 13.723 1.00 91.38 181 GLY A CA 1
ATOM 1454 C C . GLY A 1 181 ? -6.080 13.279 14.275 1.00 91.38 181 GLY A C 1
ATOM 1455 O O . GLY A 1 181 ? -7.141 13.891 14.201 1.00 91.38 181 GLY A O 1
ATOM 1456 N N . LEU A 1 182 ? -5.998 12.076 14.857 1.00 93.44 182 LEU A N 1
ATOM 1457 C CA . LEU A 1 182 ? -7.134 11.376 15.463 1.00 93.44 182 LEU A CA 1
ATOM 1458 C C . LEU A 1 182 ? -7.192 11.529 16.993 1.00 93.44 182 LEU A C 1
A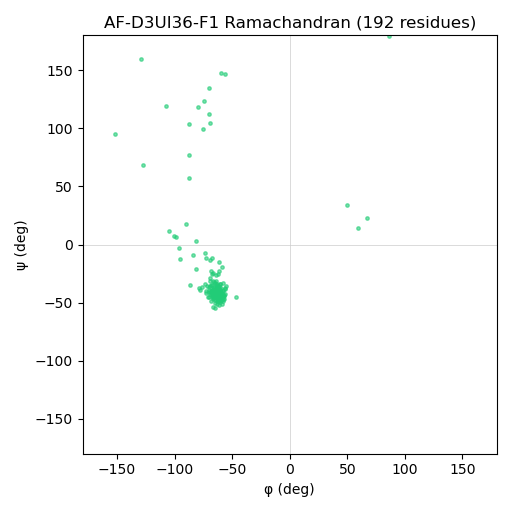TOM 1460 O O . LEU A 1 182 ? -8.030 10.899 17.641 1.00 93.44 182 LEU A O 1
ATOM 1464 N N . LYS A 1 183 ? -6.330 12.361 17.596 1.00 94.19 183 LYS A N 1
ATOM 1465 C CA . LYS A 1 183 ? -6.264 12.502 19.056 1.00 94.19 183 LYS A CA 1
ATOM 1466 C C . LYS A 1 183 ? -7.573 12.999 19.666 1.00 94.19 183 LYS A C 1
ATOM 1468 O O . LYS A 1 183 ? -7.993 12.484 20.700 1.00 94.19 183 LYS A O 1
ATOM 1473 N N . GLU A 1 184 ? -8.230 13.967 19.036 1.00 92.69 184 GLU A N 1
ATOM 1474 C CA . GLU A 1 184 ? -9.505 14.496 19.536 1.00 92.69 184 GLU A CA 1
ATOM 1475 C C . GLU A 1 184 ? -10.607 13.430 19.514 1.00 92.69 184 GLU A C 1
ATOM 1477 O O . GLU A 1 184 ? -11.345 13.290 20.487 1.00 92.69 184 GLU A O 1
ATOM 1482 N N . ILE A 1 185 ? -10.637 12.576 18.485 1.00 92.38 185 ILE A N 1
ATOM 1483 C CA . ILE A 1 185 ? -11.548 11.421 18.433 1.00 92.38 185 ILE A CA 1
ATOM 1484 C C . ILE A 1 185 ? -11.246 10.452 19.583 1.00 92.38 185 ILE A C 1
ATOM 1486 O O . ILE A 1 185 ? -12.164 9.976 20.252 1.00 92.38 185 ILE A O 1
ATOM 1490 N N . ALA A 1 186 ? -9.965 10.196 19.868 1.00 93.69 186 ALA A N 1
ATOM 1491 C CA . ALA A 1 186 ? -9.576 9.344 20.986 1.00 93.69 186 ALA A CA 1
ATOM 1492 C C . ALA A 1 186 ? -10.032 9.913 22.344 1.00 93.69 186 ALA A C 1
ATOM 1494 O O . ALA A 1 186 ? -10.541 9.166 23.180 1.00 93.69 186 ALA A O 1
ATOM 1495 N N . LYS A 1 187 ? -9.910 11.233 22.552 1.00 93.38 187 LYS A N 1
ATOM 1496 C CA . LYS A 1 187 ? -10.411 11.920 23.757 1.00 93.38 187 LYS A CA 1
ATOM 1497 C C . LYS A 1 187 ? -11.927 11.826 23.882 1.00 93.38 187 LYS A C 1
ATOM 1499 O O . LYS A 1 187 ? -12.427 11.509 24.957 1.00 93.38 187 LYS A O 1
ATOM 1504 N N . MET A 1 188 ? -12.661 12.048 22.794 1.00 90.75 188 MET A N 1
ATOM 1505 C CA . MET A 1 188 ? -14.117 11.891 22.797 1.00 90.75 188 MET A CA 1
ATOM 1506 C C . MET A 1 188 ? -14.517 10.471 23.212 1.00 90.75 188 MET A C 1
ATOM 1508 O O . MET A 1 188 ? -15.381 10.297 24.069 1.00 90.75 188 MET A O 1
ATOM 1512 N N . LEU A 1 189 ? -13.839 9.454 22.672 1.00 90.94 189 LEU A N 1
ATOM 1513 C CA . LEU A 1 189 ? -14.128 8.059 22.995 1.00 90.94 189 LEU A CA 1
ATOM 1514 C C . LEU A 1 189 ? -13.734 7.680 24.436 1.00 90.94 189 LEU A C 1
ATOM 1516 O O . LEU A 1 189 ? -14.386 6.825 25.034 1.00 90.94 189 LEU A O 1
ATOM 1520 N N . LEU A 1 190 ? -12.727 8.329 25.036 1.00 89.88 190 LEU A N 1
ATOM 1521 C CA . LEU A 1 190 ? -12.388 8.146 26.457 1.00 89.88 190 LEU A CA 1
ATOM 1522 C C . LEU A 1 190 ? -13.557 8.518 27.376 1.00 89.88 190 LEU A C 1
ATOM 1524 O O . LEU A 1 190 ? -13.834 7.793 28.333 1.00 89.88 190 LEU A O 1
ATOM 1528 N N . HIS A 1 191 ? -14.250 9.615 27.065 1.00 85.62 191 HIS A N 1
ATOM 1529 C CA . HIS A 1 191 ? -15.388 10.111 27.843 1.00 85.62 191 HIS A CA 1
ATOM 1530 C C . HIS A 1 191 ? -16.719 9.443 27.486 1.00 85.62 191 HIS A C 1
ATOM 1532 O O . HIS A 1 191 ? -17.701 9.623 28.203 1.00 85.62 191 HIS A O 1
ATOM 1538 N N . TYR A 1 192 ? -16.755 8.650 26.415 1.00 77.75 192 TYR A N 1
ATOM 1539 C CA . TYR A 1 192 ? -17.925 7.870 26.045 1.00 77.75 192 TYR A CA 1
ATOM 1540 C C . TYR A 1 192 ? -18.137 6.729 27.052 1.00 77.75 192 TYR A C 1
ATOM 1542 O O . TYR A 1 192 ? -17.314 5.807 27.151 1.00 77.75 192 TYR A O 1
ATOM 1550 N N . GLN A 1 193 ? -19.222 6.836 27.821 1.00 64.12 193 GLN A N 1
ATOM 1551 C CA . GLN A 1 193 ? -19.738 5.808 28.721 1.00 64.12 193 GLN A C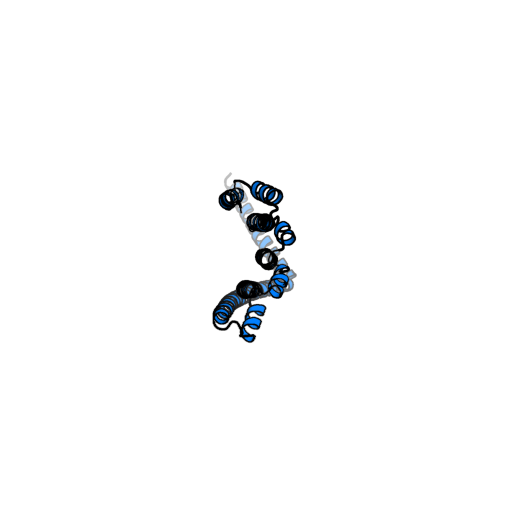A 1
ATOM 1552 C C . GLN A 1 193 ? -21.019 5.244 28.092 1.00 64.12 193 GLN A C 1
ATOM 1554 O O . GLN A 1 193 ? -21.955 6.004 27.851 1.00 64.12 193 GLN A O 1
ATOM 1559 N N . ASN A 1 194 ? -21.013 3.941 27.795 1.00 53.94 194 ASN A N 1
ATOM 1560 C CA . ASN A 1 194 ? -22.222 3.162 27.507 1.00 53.94 194 ASN A CA 1
ATOM 1561 C C . ASN A 1 194 ? -22.876 2.723 28.814 1.00 53.94 194 ASN A C 1
ATOM 1563 O O . ASN A 1 194 ? -22.106 2.345 29.731 1.00 53.94 194 ASN A O 1
#

Foldseek 3Di:
DVVVVVVVVVVVVVVVVVVVVVVVVVVVVVCVVCVVVVVVVVVVVVVVVVVVVVVVVVLVVLVVVLVVLLVVCVVVVPPVVSLVSNCVSPVVSSLVSLLVVCLVVVPLVSLVVQLPDPDPVSVLSSQLSNCLSVVPLVSLCVLCDDPCNLVSLQSSLVSCVVVVVLVVSLVSLVPRDPPDPCNVVSVVSNPDHD

Secondary structure (DSSP, 8-state):
-HHHHHHHHHHHHHHHHHHHHHHHHHHHHHHHHHHHHHHHHHHHHHHHHHHHHHHHHHHHHHHHHHHHHHHHHHH-TT-HHHHHHHHHH-HHHHHHHHHHHHHHHT-HHHHHHHTT-SSHHHHHHHHHHHHHHTT-HHHHHT--SSTTHHHHHHHHHHHHHHTT-HHHHHHHHHTS-TTSTTHHHHHHHHH---

Organism: Helicobacter mustelae (strain ATCC 43772 / CCUG 25715 / CIP 103759 / LMG 18044 / NCTC 12198 / R85-136P) (NCBI:txid679897)

Mean predicted aligned error: 12.28 Å

Radius of gyration: 34.67 Å; Cα contacts (8 Å, |Δi|>4): 138; chains: 1; bounding box: 91×54×69 Å

Nearest PDB structures (foldseek):
  9hmf-assembly1_L  TM=4.201E-01  e=6.296E-01  Campylobacter jejuni
  2ho1-assembly1_A  TM=5.598E-01  e=3.436E+00  Pseudomonas aeruginosa PAO1
  7wb4-assembly1_e  TM=3.353E-01  e=4.221E+00  Xenopus laevis
  7v1m-assembly1_H  TM=3.334E-01  e=9.130E+00  Homo sapiens